Protein AF-A0A8T3M3I4-F1 (afdb_monomer)

Secondary structure (DSSP, 8-state):
----PPP-GGG-EEE--------TT-EEEEEEEE-SSHHHHHHHHHHHHHHHH-----GGGTT-SGGGSEEEEEE--SGGGEEEES-GGG-EEEEE---EEEEEEEEEEEE-SEEEHHHHHHHHHHHHHHHHHHHHHHHHHHHHHHHHHHHHTT-BGGGHHHHHHHHHHHHHHHHHHHHHHHTTSPPPPPPTT-

Sequence (194 aa):
PEGDLPPNTAGGLANLPSLSVEVSGVKIAYFPIEGDTVTELGSSLADGGLEACGAINYEWHEGDTRPAACAITGFGDIEAAIDQRGSGASCTMSDSNVRARFTIHFPRWTAPNRVPKRLLAWWRDVVEFIRDHEAGHITISRAHVKRLNADLRGAKCEDANSIIRRWSQGLSDAQSEYDRLEYQKPWPEPPFGY

Mean predicted aligned error: 6.1 Å

Structure (mmCIF, N/CA/C/O backbone):
data_AF-A0A8T3M3I4-F1
#
_entry.id   AF-A0A8T3M3I4-F1
#
loop_
_atom_site.group_PDB
_atom_site.id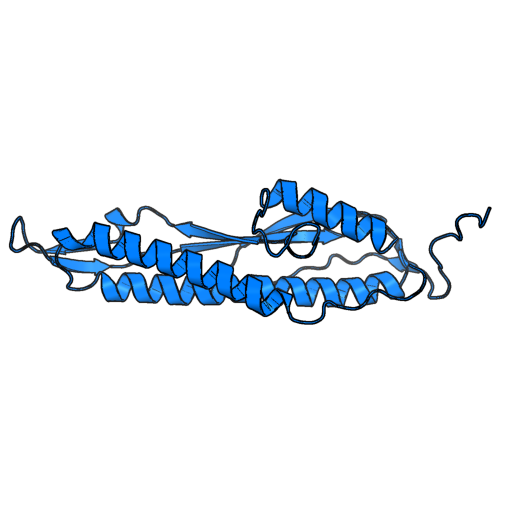
_atom_site.type_symbol
_atom_site.label_atom_id
_atom_site.label_alt_id
_atom_site.label_comp_id
_atom_site.label_asym_id
_atom_site.label_entity_id
_atom_site.label_seq_id
_atom_site.pdbx_PDB_ins_code
_atom_site.Cartn_x
_atom_site.Cartn_y
_atom_site.Cartn_z
_atom_site.occupancy
_atom_site.B_iso_or_equiv
_atom_site.auth_seq_id
_atom_site.auth_comp_id
_atom_site.auth_asym_id
_atom_site.auth_atom_id
_atom_site.pdbx_PDB_model_num
ATOM 1 N N . PRO A 1 1 ? 31.589 14.167 -27.011 1.00 37.94 1 PRO A N 1
ATOM 2 C CA . PRO A 1 1 ? 30.284 13.800 -27.597 1.00 37.94 1 PRO A CA 1
ATOM 3 C C . PRO A 1 1 ? 30.218 12.278 -27.758 1.00 37.94 1 PRO A C 1
ATOM 5 O O . PRO A 1 1 ? 30.500 11.743 -28.826 1.00 37.94 1 PRO A O 1
ATOM 8 N N . GLU A 1 2 ? 29.953 11.591 -26.649 1.00 40.47 2 GLU A N 1
ATOM 9 C CA . GLU A 1 2 ? 29.563 10.181 -26.660 1.00 40.47 2 GLU A CA 1
ATOM 10 C C . GLU A 1 2 ? 28.087 10.165 -27.043 1.00 40.47 2 GLU A C 1
ATOM 12 O O . GLU A 1 2 ? 27.249 10.673 -26.307 1.00 40.47 2 GLU A O 1
ATOM 17 N N . GLY A 1 3 ? 27.804 9.740 -28.274 1.00 37.34 3 GLY A N 1
ATOM 18 C CA . GLY A 1 3 ? 26.438 9.632 -28.765 1.00 37.34 3 GLY A CA 1
ATOM 19 C C . GLY A 1 3 ? 25.679 8.566 -27.986 1.00 37.34 3 GLY A C 1
ATOM 20 O O . GLY A 1 3 ? 26.257 7.526 -27.666 1.00 37.34 3 GLY A O 1
ATOM 21 N N . ASP A 1 4 ? 24.402 8.846 -27.721 1.00 44.41 4 ASP A N 1
ATOM 22 C CA . ASP A 1 4 ? 23.413 7.918 -27.178 1.00 44.41 4 ASP A CA 1
ATOM 23 C C . ASP A 1 4 ? 23.549 6.547 -27.846 1.00 44.41 4 ASP A C 1
ATOM 25 O O . ASP A 1 4 ? 23.177 6.344 -29.007 1.00 44.41 4 ASP A O 1
ATOM 29 N N . LEU A 1 5 ? 24.130 5.594 -27.118 1.00 46.28 5 LEU A N 1
ATOM 30 C CA . LEU A 1 5 ? 24.059 4.198 -27.507 1.00 46.28 5 LEU A CA 1
ATOM 31 C C . LEU A 1 5 ? 22.592 3.781 -27.329 1.00 46.28 5 LEU A C 1
ATOM 33 O O . LEU A 1 5 ? 22.058 3.957 -26.234 1.00 46.28 5 LEU A O 1
ATOM 37 N N . PRO A 1 6 ? 21.923 3.250 -28.369 1.00 53.00 6 PRO A N 1
ATOM 38 C CA . PRO A 1 6 ? 20.542 2.805 -28.238 1.00 53.00 6 PRO A CA 1
ATOM 39 C C . PRO A 1 6 ? 20.436 1.755 -27.122 1.00 53.00 6 PRO A C 1
ATOM 41 O O . PRO A 1 6 ? 21.395 0.990 -26.942 1.00 53.00 6 PRO A O 1
ATOM 44 N N . PRO A 1 7 ? 19.296 1.686 -26.400 1.00 55.69 7 PRO A N 1
ATOM 45 C CA . PRO A 1 7 ? 19.086 0.749 -25.299 1.00 55.69 7 PRO A CA 1
ATOM 46 C C . PRO A 1 7 ? 19.536 -0.638 -25.737 1.00 55.69 7 PRO A C 1
ATOM 48 O O . PRO A 1 7 ? 19.061 -1.189 -26.733 1.00 55.69 7 PRO A O 1
ATOM 51 N N . ASN A 1 8 ? 20.559 -1.150 -25.058 1.00 57.19 8 ASN A N 1
ATOM 52 C CA . ASN A 1 8 ? 21.419 -2.183 -25.603 1.00 57.19 8 ASN A CA 1
ATOM 53 C C . ASN A 1 8 ? 20.614 -3.469 -25.854 1.00 57.19 8 ASN A C 1
ATOM 55 O O . ASN A 1 8 ? 20.399 -4.268 -24.952 1.00 57.19 8 ASN A O 1
ATOM 59 N N . THR A 1 9 ? 20.160 -3.748 -27.077 1.00 59.72 9 THR A N 1
ATOM 60 C CA . THR A 1 9 ? 19.405 -4.978 -27.378 1.00 59.72 9 THR A CA 1
ATOM 61 C C . THR A 1 9 ? 20.295 -6.225 -27.412 1.00 59.72 9 THR A C 1
ATOM 63 O O . THR A 1 9 ? 19.866 -7.249 -27.940 1.00 59.72 9 THR A O 1
ATOM 66 N N . ALA A 1 10 ? 21.519 -6.194 -26.866 1.00 61.50 10 ALA A N 1
ATOM 67 C CA . ALA A 1 10 ? 22.445 -7.332 -26.846 1.00 61.50 10 ALA A CA 1
ATOM 68 C C . ALA A 1 10 ? 21.856 -8.614 -26.217 1.00 61.50 10 ALA A C 1
ATOM 70 O O . ALA A 1 10 ? 22.345 -9.704 -26.496 1.00 61.50 10 ALA A O 1
ATOM 71 N N . GLY A 1 11 ? 20.780 -8.518 -25.421 1.00 66.62 11 GLY A N 1
ATOM 72 C CA . GLY A 1 11 ? 20.014 -9.667 -24.906 1.00 66.62 11 GLY A CA 1
ATOM 73 C C . GLY A 1 11 ? 18.776 -10.071 -25.728 1.00 66.62 11 GLY A C 1
ATOM 74 O O . GLY A 1 11 ? 18.098 -11.039 -25.385 1.00 66.62 11 GLY A O 1
ATOM 75 N N . GLY A 1 12 ? 18.457 -9.342 -26.798 1.00 86.75 12 GLY A N 1
ATOM 76 C CA . GLY A 1 12 ? 17.233 -9.469 -27.588 1.00 86.75 12 GLY A CA 1
ATOM 77 C C . GLY A 1 12 ? 15.997 -8.840 -26.932 1.00 86.75 12 GLY A C 1
ATOM 78 O O . GLY A 1 12 ? 15.976 -8.535 -25.739 1.00 86.75 12 GLY A O 1
ATOM 79 N N . LEU A 1 13 ? 14.941 -8.670 -27.732 1.00 92.25 13 LEU A N 1
ATOM 80 C CA . LEU A 1 13 ? 13.643 -8.151 -27.289 1.00 92.25 13 LEU A CA 1
ATOM 81 C C . LEU A 1 13 ? 12.681 -9.291 -26.923 1.00 92.25 13 LEU A C 1
ATOM 83 O O . LEU A 1 13 ? 12.672 -10.340 -27.576 1.00 92.25 13 LEU A O 1
ATOM 87 N N . ALA A 1 14 ? 11.826 -9.064 -25.931 1.00 93.25 14 ALA A N 1
ATOM 88 C CA . ALA A 1 14 ? 10.667 -9.894 -25.606 1.00 93.25 14 ALA A CA 1
ATOM 89 C C . ALA A 1 14 ? 9.384 -9.068 -25.684 1.00 93.25 14 ALA A C 1
ATOM 91 O O . ALA A 1 14 ? 9.426 -7.851 -25.544 1.00 93.25 14 ALA A O 1
ATOM 92 N N . ASN A 1 15 ? 8.250 -9.733 -25.906 1.00 95.81 15 ASN A N 1
ATOM 93 C CA . ASN A 1 15 ? 6.952 -9.087 -25.736 1.00 95.81 15 ASN A CA 1
ATOM 94 C C . ASN A 1 15 ? 6.749 -8.769 -24.253 1.00 95.81 15 ASN A C 1
ATOM 96 O O . ASN A 1 15 ? 7.052 -9.621 -23.414 1.00 95.81 15 ASN A O 1
ATOM 100 N N . LEU A 1 16 ? 6.232 -7.582 -23.950 1.00 93.94 16 LEU A N 1
ATOM 101 C CA . LEU A 1 16 ? 5.885 -7.173 -22.596 1.00 93.94 16 LEU A CA 1
ATOM 102 C C . LEU A 1 16 ? 4.665 -7.984 -22.123 1.00 93.94 16 LEU A C 1
ATOM 104 O O . LEU A 1 16 ? 3.586 -7.868 -22.709 1.00 93.94 16 LEU A O 1
ATOM 108 N N . PRO A 1 17 ? 4.809 -8.859 -21.116 1.00 92.50 17 PRO A N 1
ATOM 109 C CA . PRO A 1 17 ? 3.673 -9.573 -20.558 1.00 92.50 17 PRO A CA 1
ATOM 110 C C . PRO A 1 17 ? 2.854 -8.653 -19.650 1.00 92.50 17 PRO A C 1
ATOM 112 O O . PRO A 1 17 ? 3.385 -7.730 -19.038 1.00 92.50 17 PRO A O 1
ATOM 115 N N . SER A 1 18 ? 1.575 -8.979 -19.463 1.00 89.75 18 SER A N 1
ATOM 116 C CA . SER A 1 18 ? 0.811 -8.402 -18.358 1.00 89.75 18 SER A CA 1
ATOM 117 C C . SER A 1 18 ? 1.302 -9.019 -17.048 1.00 89.75 18 SER A C 1
ATOM 119 O O . SER A 1 18 ? 1.029 -10.184 -16.762 1.00 89.75 18 SER A O 1
ATOM 121 N N . LEU A 1 19 ? 2.084 -8.258 -16.284 1.00 90.75 19 LEU A N 1
ATOM 122 C CA . LEU A 1 19 ? 2.489 -8.642 -14.936 1.00 90.75 19 LEU A CA 1
ATOM 123 C C . LEU A 1 19 ? 1.373 -8.256 -13.966 1.00 90.75 19 LEU A C 1
ATOM 125 O O . LEU A 1 19 ? 1.043 -7.079 -13.813 1.00 90.75 19 LEU A O 1
ATOM 129 N N . SER A 1 20 ? 0.768 -9.259 -13.340 1.00 91.38 20 SER A N 1
ATOM 130 C CA . SER A 1 20 ? -0.219 -9.081 -12.282 1.00 91.38 20 SER A CA 1
ATOM 131 C C . SER A 1 20 ? 0.364 -9.517 -10.948 1.00 91.38 20 SER A C 1
ATOM 133 O O . SER A 1 20 ? 0.985 -10.575 -10.858 1.00 91.38 20 SER A O 1
ATOM 135 N N . VAL A 1 21 ? 0.105 -8.728 -9.914 1.00 94.94 21 VAL A N 1
ATOM 136 C CA . VAL A 1 21 ? 0.396 -9.073 -8.525 1.00 94.94 21 VAL A CA 1
ATOM 137 C C . VAL A 1 21 ? -0.888 -9.405 -7.782 1.00 94.94 21 VAL A C 1
ATOM 139 O O . VAL A 1 21 ? -1.961 -8.879 -8.092 1.00 94.94 21 VAL A O 1
ATOM 142 N N . GLU A 1 22 ? -0.757 -10.263 -6.778 1.00 96.19 22 GLU A N 1
ATOM 143 C CA . GLU A 1 22 ? -1.834 -10.610 -5.864 1.00 96.19 22 GLU A CA 1
ATOM 144 C C . GLU A 1 22 ? -1.354 -10.476 -4.423 1.00 96.19 22 GLU A C 1
ATOM 146 O O . GLU A 1 22 ? -0.296 -10.979 -4.048 1.00 96.19 22 GLU A O 1
ATOM 151 N N . VAL A 1 23 ? -2.176 -9.825 -3.604 1.00 97.06 23 VAL A N 1
ATOM 152 C CA . VAL A 1 23 ? -2.042 -9.811 -2.149 1.00 97.06 23 VAL A CA 1
ATOM 153 C C . VAL A 1 23 ? -3.400 -10.224 -1.593 1.00 97.06 23 VAL A C 1
ATOM 155 O O . VAL A 1 23 ? -4.423 -9.604 -1.887 1.00 97.06 23 VAL A O 1
ATOM 158 N N . SER A 1 24 ? -3.430 -11.320 -0.831 1.00 96.88 24 SER A N 1
ATOM 159 C CA . SER A 1 24 ? -4.679 -11.947 -0.375 1.00 96.88 24 SER A CA 1
ATOM 160 C C . SER A 1 24 ? -5.599 -10.936 0.304 1.00 96.88 24 SER A C 1
ATOM 162 O O . SER A 1 24 ? -5.155 -10.257 1.222 1.00 96.88 24 SER A O 1
ATOM 164 N N . GLY A 1 25 ? -6.867 -10.837 -0.109 1.00 95.44 25 GLY A N 1
ATOM 165 C CA . GLY A 1 25 ? -7.861 -9.950 0.513 1.00 95.44 25 GLY A CA 1
ATOM 166 C C . GLY A 1 25 ? -7.618 -8.448 0.304 1.00 95.44 25 GLY A C 1
ATOM 167 O O . GLY A 1 25 ? -8.121 -7.644 1.091 1.00 95.44 25 GLY A O 1
ATOM 168 N N . VAL A 1 26 ? -6.837 -8.070 -0.710 1.00 97.81 26 VAL A N 1
ATOM 169 C CA . VAL A 1 26 ? -6.506 -6.679 -1.047 1.00 97.81 26 VAL A CA 1
ATOM 170 C C . VAL A 1 26 ? -6.935 -6.381 -2.479 1.00 97.81 26 VAL A C 1
ATOM 172 O O . VAL A 1 26 ? -6.767 -7.208 -3.374 1.00 97.81 26 VAL A O 1
ATOM 175 N N . LYS A 1 27 ? -7.490 -5.190 -2.712 1.00 97.94 27 LYS A N 1
ATOM 176 C CA . LYS A 1 27 ? -7.749 -4.695 -4.066 1.00 97.94 27 LYS A CA 1
ATOM 177 C C . LYS A 1 27 ? -6.454 -4.133 -4.648 1.00 97.94 27 LYS A C 1
ATOM 179 O O . LYS A 1 27 ? -5.860 -3.254 -4.038 1.00 97.94 27 LYS A O 1
ATOM 184 N N . ILE A 1 28 ? -6.064 -4.562 -5.844 1.00 97.81 28 ILE A N 1
ATOM 185 C CA . ILE A 1 28 ? -4.948 -3.937 -6.566 1.00 97.81 28 ILE A CA 1
ATOM 186 C C . ILE A 1 28 ? -5.508 -2.927 -7.573 1.00 97.81 28 ILE A C 1
ATOM 188 O O . ILE A 1 28 ? -6.297 -3.291 -8.450 1.00 97.81 28 ILE A O 1
ATOM 192 N N . ALA A 1 29 ? -5.140 -1.658 -7.424 1.00 97.06 29 ALA A N 1
ATOM 193 C CA . ALA A 1 29 ? -5.446 -0.575 -8.350 1.00 97.06 29 ALA A CA 1
ATOM 194 C C . ALA A 1 29 ? -4.175 -0.236 -9.133 1.00 97.06 29 ALA A C 1
ATOM 196 O O . ALA A 1 29 ? -3.194 0.215 -8.557 1.00 97.06 29 ALA A O 1
ATOM 197 N N . TYR A 1 30 ? -4.169 -0.488 -10.440 1.00 96.94 30 TYR A N 1
ATOM 198 C CA . TYR A 1 30 ? -2.965 -0.277 -11.238 1.00 96.94 30 TYR A CA 1
ATOM 199 C C . TYR A 1 30 ? -2.909 1.133 -11.812 1.00 96.94 30 TYR A C 1
ATOM 201 O O . TYR A 1 30 ? -3.919 1.611 -12.330 1.00 96.94 30 TYR A O 1
ATOM 209 N N . PHE A 1 31 ? -1.725 1.737 -11.793 1.00 95.94 31 PHE A N 1
ATOM 210 C CA . PHE A 1 31 ? -1.400 2.915 -12.595 1.00 95.94 31 PHE A CA 1
ATOM 211 C C . PHE A 1 31 ? -0.395 2.528 -13.694 1.00 95.94 31 PHE A C 1
ATOM 213 O O . PHE A 1 31 ? 0.419 1.620 -13.486 1.00 95.94 31 PHE A O 1
ATOM 220 N N . PRO A 1 32 ? -0.493 3.121 -14.894 1.00 96.44 32 PRO A N 1
ATOM 221 C CA . PRO A 1 32 ? 0.385 2.776 -16.004 1.00 96.44 32 PRO A CA 1
ATOM 222 C C . PRO A 1 32 ? 1.786 3.355 -15.792 1.00 96.44 32 PRO A C 1
ATOM 224 O O . PRO A 1 32 ? 1.926 4.468 -15.295 1.00 96.44 32 PRO A O 1
ATOM 227 N N . ILE A 1 33 ? 2.804 2.606 -16.211 1.00 95.81 33 ILE A N 1
ATOM 228 C CA . ILE A 1 33 ? 4.168 3.107 -16.386 1.00 95.81 33 ILE A CA 1
ATOM 229 C C . ILE A 1 33 ? 4.703 2.691 -17.756 1.00 95.81 33 ILE A C 1
ATOM 231 O O . ILE A 1 33 ? 4.326 1.644 -18.303 1.00 95.81 33 ILE A O 1
ATOM 235 N N . GLU A 1 34 ? 5.605 3.492 -18.302 1.00 95.75 34 GLU A N 1
ATOM 236 C CA . GLU A 1 34 ? 6.164 3.312 -19.638 1.00 95.75 34 GLU A CA 1
ATOM 237 C C . GLU A 1 34 ? 7.676 3.560 -19.645 1.00 95.75 34 GLU A C 1
ATOM 239 O O . GLU A 1 34 ? 8.215 4.212 -18.754 1.00 95.75 34 GLU A O 1
ATOM 244 N N . GLY A 1 35 ? 8.361 3.010 -20.646 1.00 93.12 35 GLY A N 1
ATOM 245 C CA . GLY A 1 35 ? 9.805 3.170 -20.830 1.00 93.12 35 GLY A CA 1
ATOM 246 C C . GLY A 1 35 ? 10.462 1.900 -21.349 1.00 93.12 35 GLY A C 1
ATOM 247 O O . GLY A 1 35 ? 9.928 0.800 -21.172 1.00 93.12 35 GLY A O 1
ATOM 248 N N . ASP A 1 36 ? 11.610 2.034 -22.005 1.00 91.06 36 ASP A N 1
ATOM 249 C CA . ASP A 1 36 ? 12.440 0.907 -22.454 1.00 91.06 36 ASP A CA 1
ATOM 250 C C . ASP A 1 36 ? 13.888 0.950 -21.936 1.00 91.06 36 ASP A C 1
ATOM 252 O O . ASP A 1 36 ? 14.705 0.089 -22.288 1.00 91.06 36 ASP A O 1
ATOM 256 N N . THR A 1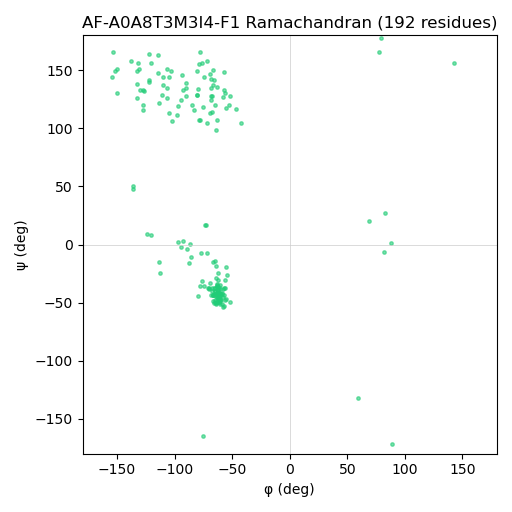 37 ? 14.148 1.878 -21.013 1.00 90.44 37 THR A N 1
ATOM 257 C CA . THR A 1 37 ? 15.365 2.014 -20.203 1.00 90.44 37 THR A CA 1
ATOM 258 C C . THR A 1 37 ? 15.043 1.972 -18.707 1.00 90.44 37 THR A C 1
ATOM 260 O O . THR A 1 37 ? 13.892 2.143 -18.292 1.00 90.44 37 THR A O 1
ATOM 263 N N . VAL A 1 38 ? 16.061 1.760 -17.871 1.00 89.31 38 VAL A N 1
ATOM 264 C CA . VAL A 1 38 ? 15.931 1.832 -16.404 1.00 89.31 38 VAL A CA 1
ATOM 265 C C . VAL A 1 38 ? 15.515 3.238 -15.977 1.00 89.31 38 VAL A C 1
ATOM 267 O O . VAL A 1 38 ? 14.640 3.384 -15.125 1.00 89.31 38 VAL A O 1
ATOM 270 N N . THR A 1 39 ? 16.108 4.266 -16.589 1.00 88.62 39 THR A N 1
ATOM 271 C CA . THR A 1 39 ? 15.826 5.672 -16.274 1.00 88.62 39 THR A CA 1
ATOM 272 C C . THR A 1 39 ? 14.383 6.045 -16.588 1.00 88.62 39 THR A C 1
ATOM 274 O O . THR A 1 39 ? 13.704 6.589 -15.724 1.00 88.62 39 THR A O 1
ATOM 277 N N . GLU A 1 40 ? 13.886 5.724 -17.784 1.00 91.69 40 GLU A N 1
ATOM 278 C CA . GLU A 1 40 ? 12.502 6.041 -18.165 1.00 91.69 40 GLU A CA 1
ATOM 279 C C . GLU A 1 40 ? 11.492 5.315 -17.281 1.00 91.69 40 GLU A C 1
ATOM 281 O O . GLU A 1 40 ? 10.544 5.938 -16.806 1.00 91.69 40 GLU A O 1
ATOM 286 N N . LEU A 1 41 ? 11.728 4.028 -16.995 1.00 91.69 41 LEU A N 1
ATOM 287 C CA . LEU A 1 41 ? 10.880 3.282 -16.069 1.00 91.69 41 LEU A CA 1
ATOM 288 C C . L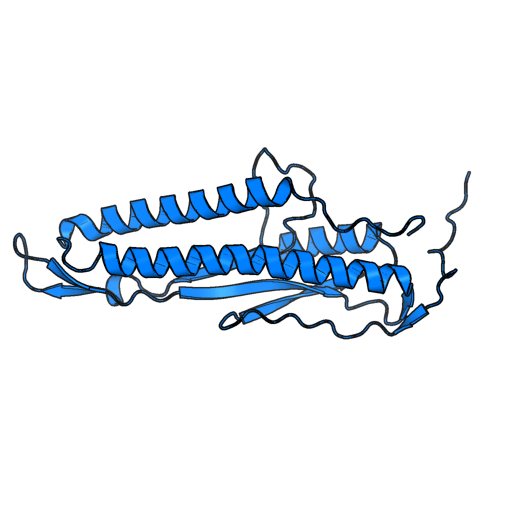EU A 1 41 ? 10.917 3.874 -14.667 1.00 91.69 41 LEU A C 1
ATOM 290 O O . LEU A 1 41 ? 9.870 3.983 -14.039 1.00 91.69 41 LEU A O 1
ATOM 294 N N . GLY A 1 42 ? 12.093 4.267 -14.180 1.00 89.62 42 GLY A N 1
ATOM 295 C CA . GLY A 1 42 ? 12.251 4.909 -12.878 1.00 89.62 42 GLY A CA 1
ATOM 296 C C . GLY A 1 42 ? 11.504 6.241 -12.789 1.00 89.62 42 GLY A C 1
ATOM 297 O O . GLY A 1 42 ? 10.803 6.477 -11.806 1.00 89.62 42 GLY A O 1
ATOM 298 N N . SER A 1 43 ? 11.598 7.084 -13.820 1.00 89.50 43 SER A N 1
ATOM 299 C CA . SER A 1 43 ? 10.865 8.353 -13.896 1.00 89.50 43 SER A CA 1
ATOM 300 C C . SER A 1 43 ? 9.357 8.136 -14.004 1.00 89.50 43 SER A C 1
ATOM 302 O O . SER A 1 43 ? 8.604 8.711 -13.226 1.00 89.50 43 SER A O 1
ATOM 304 N N . SER A 1 44 ? 8.907 7.255 -14.902 1.00 93.12 44 SER A N 1
ATOM 305 C CA . SER A 1 44 ? 7.482 6.956 -15.075 1.00 93.12 44 SER A CA 1
ATOM 306 C C . SER A 1 4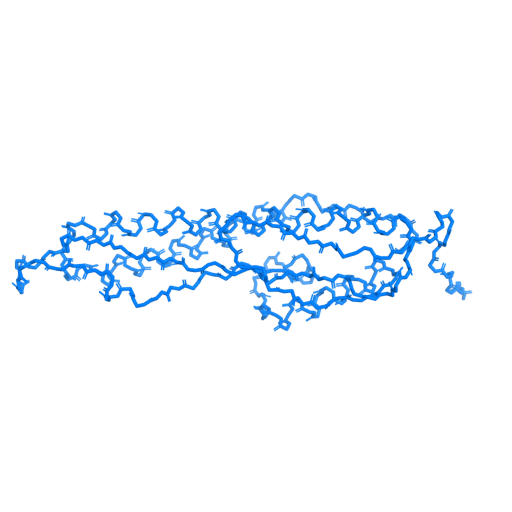4 ? 6.872 6.327 -13.819 1.00 93.12 44 SER A C 1
ATOM 308 O O . SER A 1 44 ? 5.739 6.643 -13.458 1.00 93.12 44 SER A O 1
ATOM 310 N N . LEU A 1 45 ? 7.638 5.482 -13.123 1.00 91.88 45 LEU A N 1
ATOM 311 C CA . LEU A 1 45 ? 7.275 4.936 -11.821 1.00 91.88 45 LEU A CA 1
ATOM 312 C C . LEU A 1 45 ? 7.109 6.047 -10.778 1.00 91.88 45 LEU A C 1
ATOM 314 O O . LEU A 1 45 ? 6.079 6.083 -10.112 1.00 91.88 45 LEU A O 1
ATOM 318 N N . ALA A 1 46 ? 8.074 6.961 -10.662 1.00 88.06 46 ALA A N 1
ATOM 319 C CA . ALA A 1 46 ? 8.007 8.069 -9.711 1.00 88.06 46 ALA A CA 1
ATOM 320 C C . ALA A 1 46 ? 6.808 8.997 -9.973 1.00 88.06 46 ALA A C 1
ATOM 322 O O . ALA A 1 46 ? 6.054 9.298 -9.047 1.00 88.06 46 ALA A O 1
ATOM 323 N N . ASP A 1 47 ? 6.594 9.395 -11.228 1.00 89.75 47 ASP A N 1
ATOM 324 C CA . ASP A 1 47 ? 5.498 10.286 -11.622 1.00 89.75 47 ASP A CA 1
ATOM 325 C C . ASP A 1 47 ? 4.129 9.628 -11.399 1.00 89.75 47 ASP A C 1
ATOM 327 O O . ASP A 1 47 ? 3.236 10.218 -10.785 1.00 89.75 47 ASP A O 1
ATOM 331 N N . GLY A 1 48 ? 3.971 8.377 -11.846 1.00 91.31 48 GLY A N 1
ATOM 332 C CA . GLY A 1 48 ? 2.733 7.619 -11.664 1.00 91.31 48 GLY A CA 1
ATOM 333 C C . GLY A 1 48 ? 2.436 7.329 -10.193 1.00 91.31 48 GLY A C 1
ATOM 334 O O . GLY A 1 48 ? 1.283 7.409 -9.766 1.00 91.31 48 GLY A O 1
ATOM 335 N N . GLY A 1 49 ? 3.474 7.053 -9.402 1.00 90.19 49 GLY A N 1
ATOM 336 C CA . GLY A 1 49 ? 3.367 6.892 -7.957 1.00 90.19 49 GLY A CA 1
ATOM 337 C C . GLY A 1 49 ? 2.912 8.173 -7.269 1.00 90.19 49 GLY A C 1
ATOM 338 O O . GLY A 1 49 ? 1.967 8.140 -6.484 1.00 90.19 49 GLY A O 1
ATOM 339 N N . LEU A 1 50 ? 3.499 9.319 -7.619 1.00 88.31 50 LEU A N 1
ATOM 340 C CA . LEU A 1 50 ? 3.082 10.622 -7.099 1.00 88.31 50 LEU A CA 1
ATOM 341 C C . LEU A 1 50 ? 1.608 10.921 -7.415 1.00 88.31 50 LEU A C 1
ATOM 343 O O . LEU A 1 50 ? 0.880 11.403 -6.547 1.00 88.31 50 LEU A O 1
ATOM 347 N N . GLU A 1 51 ? 1.147 10.620 -8.630 1.00 89.81 51 GLU A N 1
ATOM 348 C CA . GLU A 1 51 ? -0.257 10.805 -9.016 1.00 89.81 51 GLU A CA 1
ATOM 349 C C . GLU A 1 51 ? -1.197 9.859 -8.250 1.00 89.81 51 GLU A C 1
ATOM 351 O O . GLU A 1 51 ? -2.255 10.276 -7.772 1.00 89.81 51 GLU A O 1
ATOM 356 N N . ALA A 1 52 ? -0.819 8.585 -8.114 1.00 90.62 52 ALA A N 1
ATOM 357 C CA . ALA A 1 52 ? -1.664 7.557 -7.513 1.00 90.62 52 ALA A CA 1
ATOM 358 C C . ALA A 1 52 ? -1.698 7.609 -5.976 1.00 90.62 52 ALA A C 1
ATOM 360 O O . ALA A 1 52 ? -2.735 7.312 -5.378 1.00 90.62 52 ALA A O 1
ATOM 361 N N . CYS A 1 53 ? -0.575 7.958 -5.353 1.00 88.06 53 CYS A N 1
ATOM 362 C CA . CYS A 1 53 ? -0.341 7.861 -3.912 1.00 88.06 53 CYS A CA 1
ATOM 363 C C . CYS A 1 53 ? -0.175 9.220 -3.223 1.00 88.06 53 CYS A C 1
ATOM 365 O O . CYS A 1 53 ? -0.293 9.303 -2.000 1.00 88.06 53 CYS A O 1
ATOM 367 N N . GLY A 1 54 ? 0.041 10.293 -3.986 1.00 84.75 54 GLY A N 1
ATOM 368 C CA . GLY A 1 54 ? 0.406 11.600 -3.452 1.00 84.75 54 GLY A CA 1
ATOM 369 C C . GLY A 1 54 ? 1.890 11.691 -3.093 1.00 84.75 54 GLY A C 1
ATOM 370 O O . GLY A 1 54 ? 2.656 10.739 -3.229 1.00 84.75 54 GLY A O 1
ATOM 371 N N . ALA A 1 55 ? 2.310 12.878 -2.649 1.00 72.38 55 ALA A N 1
ATOM 372 C CA . ALA A 1 55 ? 3.696 13.107 -2.265 1.00 72.38 55 ALA A CA 1
ATOM 373 C C . ALA A 1 55 ? 3.982 12.460 -0.907 1.00 72.38 55 ALA A C 1
ATOM 375 O O . ALA A 1 55 ? 3.403 12.852 0.111 1.00 72.38 55 ALA A O 1
ATOM 376 N N . ILE A 1 56 ? 4.910 11.511 -0.890 1.00 67.06 56 ILE A N 1
ATOM 377 C CA . ILE A 1 56 ? 5.548 11.054 0.341 1.00 67.06 56 ILE A CA 1
ATOM 378 C C . ILE A 1 56 ? 6.639 12.088 0.653 1.00 67.06 56 ILE A C 1
ATOM 380 O O . ILE A 1 56 ? 7.376 12.480 -0.245 1.00 67.06 56 ILE A O 1
ATOM 384 N N . ASN A 1 57 ? 6.661 12.615 1.883 1.00 59.78 57 ASN A N 1
ATOM 385 C CA . ASN A 1 57 ? 7.558 13.700 2.314 1.00 59.78 57 ASN A CA 1
ATOM 386 C C . ASN A 1 57 ? 8.160 13.415 3.706 1.00 59.78 57 ASN A C 1
ATOM 388 O O . ASN A 1 57 ? 8.071 14.239 4.618 1.00 59.78 57 ASN A O 1
ATOM 392 N N . TYR A 1 58 ? 8.731 12.234 3.919 1.00 62.72 58 TYR A N 1
ATOM 393 C CA . TYR A 1 58 ? 9.652 12.009 5.026 1.00 62.72 58 TYR A CA 1
ATOM 394 C C . TYR A 1 58 ? 11.049 12.551 4.696 1.00 62.72 58 TYR A C 1
ATOM 396 O O . TYR A 1 58 ? 11.628 12.276 3.649 1.00 62.72 58 TYR A O 1
ATOM 404 N N . GLU A 1 59 ? 11.628 13.275 5.650 1.00 60.19 59 GLU A N 1
ATOM 405 C CA . GLU A 1 59 ? 12.960 13.891 5.545 1.00 60.19 59 GLU A CA 1
ATOM 406 C C . GLU A 1 59 ? 14.072 12.882 5.187 1.00 60.19 59 GLU A C 1
ATOM 408 O O . GLU A 1 59 ? 15.070 13.236 4.573 1.00 60.19 59 GLU A O 1
ATOM 413 N N . TRP A 1 60 ? 13.891 11.600 5.525 1.00 63.50 60 TRP A N 1
ATOM 414 C CA . TRP A 1 60 ? 14.872 10.538 5.288 1.00 63.50 60 TRP A CA 1
ATOM 415 C C . TRP A 1 60 ? 14.793 9.865 3.903 1.00 63.50 60 TRP A C 1
ATOM 417 O O . TRP A 1 60 ? 15.594 8.965 3.655 1.00 63.50 60 TRP A O 1
ATOM 427 N N . HIS A 1 61 ? 13.877 10.260 3.007 1.00 66.06 61 HIS A N 1
ATOM 428 C CA . HIS A 1 61 ? 13.750 9.659 1.663 1.00 66.06 61 HIS A CA 1
ATOM 429 C C . HIS A 1 61 ? 13.930 10.648 0.494 1.00 66.06 61 HIS A C 1
ATOM 431 O O . HIS A 1 61 ? 13.629 10.295 -0.648 1.00 66.06 61 HIS A O 1
ATOM 437 N N . GLU A 1 62 ? 14.335 11.898 0.741 1.00 60.19 62 GLU A N 1
ATOM 438 C CA . GLU A 1 62 ? 14.354 12.938 -0.297 1.00 60.19 62 GLU A CA 1
ATOM 439 C C . GLU A 1 62 ? 15.134 12.485 -1.555 1.00 60.19 62 GLU A C 1
ATOM 441 O O . GLU A 1 62 ? 16.312 12.138 -1.483 1.00 60.19 62 GLU A O 1
ATOM 446 N N . GLY A 1 63 ? 14.453 12.457 -2.711 1.00 59.38 63 GLY A N 1
ATOM 447 C CA . GLY A 1 63 ? 15.019 12.036 -4.003 1.00 59.38 63 GLY A CA 1
ATOM 448 C C . GLY A 1 63 ? 14.945 10.536 -4.329 1.00 59.38 63 GLY A C 1
ATOM 449 O O . GLY A 1 63 ? 15.418 10.128 -5.389 1.00 59.38 63 GLY A O 1
ATOM 450 N N . ASP A 1 64 ? 14.354 9.716 -3.462 1.00 67.38 64 ASP A N 1
ATOM 451 C CA . ASP A 1 64 ? 14.217 8.273 -3.658 1.00 67.38 64 ASP A CA 1
ATOM 452 C C . ASP A 1 64 ? 12.909 7.902 -4.383 1.00 67.38 64 ASP A C 1
ATOM 454 O O . ASP A 1 64 ? 11.833 8.319 -3.959 1.00 67.38 64 ASP A O 1
ATOM 458 N N . THR A 1 65 ? 12.981 7.115 -5.463 1.00 63.12 65 THR A N 1
ATOM 459 C CA . THR A 1 65 ? 11.817 6.697 -6.276 1.00 63.12 65 THR A CA 1
ATOM 460 C C . THR A 1 65 ? 11.158 5.398 -5.805 1.00 63.12 65 THR A C 1
ATOM 462 O O . THR A 1 65 ? 10.104 5.020 -6.320 1.00 63.12 65 THR A O 1
ATOM 465 N N . ARG A 1 66 ? 11.719 4.728 -4.790 1.00 65.75 66 ARG A N 1
ATOM 466 C CA . ARG A 1 66 ? 11.117 3.555 -4.130 1.00 65.75 66 ARG A CA 1
ATOM 467 C C . ARG A 1 66 ? 9.697 3.759 -3.556 1.00 65.75 66 ARG A C 1
ATOM 469 O O . ARG A 1 66 ? 8.946 2.788 -3.614 1.00 65.75 66 ARG A O 1
ATOM 476 N N . PRO A 1 67 ? 9.262 4.956 -3.098 1.00 60.69 67 PRO A N 1
ATOM 477 C CA . PRO A 1 67 ? 7.907 5.191 -2.581 1.00 60.69 67 PRO A CA 1
ATOM 478 C C . PRO A 1 67 ? 6.794 5.211 -3.646 1.00 60.69 67 PRO A C 1
ATOM 480 O O . PRO A 1 67 ? 5.720 5.760 -3.422 1.00 60.69 67 PRO A O 1
ATOM 483 N N . ALA A 1 68 ? 7.036 4.693 -4.846 1.00 79.62 68 ALA A N 1
ATOM 484 C CA . ALA A 1 68 ? 6.124 4.871 -5.969 1.00 79.62 68 ALA A CA 1
ATOM 485 C C . ALA A 1 68 ? 4.868 3.980 -5.937 1.00 79.62 68 ALA A C 1
ATOM 487 O O . ALA A 1 68 ? 3.981 4.146 -6.770 1.00 79.62 68 ALA A O 1
ATOM 488 N N . ALA A 1 69 ? 4.773 3.035 -5.006 1.00 90.12 69 ALA A N 1
ATOM 489 C CA . ALA A 1 69 ? 3.545 2.304 -4.712 1.00 90.12 69 ALA A CA 1
ATOM 490 C C . ALA A 1 69 ? 3.070 2.653 -3.298 1.00 90.12 69 ALA A C 1
ATOM 492 O O . ALA A 1 69 ? 3.805 3.243 -2.509 1.00 90.12 69 ALA A O 1
ATOM 493 N N . CYS A 1 70 ? 1.808 2.346 -3.002 1.00 92.06 70 CYS A N 1
ATOM 494 C CA . CYS A 1 70 ? 1.284 2.579 -1.664 1.00 92.06 70 CYS A CA 1
ATOM 495 C C . CYS A 1 70 ? 0.124 1.657 -1.304 1.00 92.06 70 CYS A C 1
ATOM 497 O O . CYS A 1 70 ? -0.779 1.377 -2.105 1.00 92.06 70 CYS A O 1
ATOM 499 N N . ALA A 1 71 ? 0.099 1.273 -0.034 1.00 94.50 71 ALA A N 1
ATOM 500 C CA . ALA A 1 71 ? -0.978 0.544 0.602 1.00 94.50 71 ALA A CA 1
ATOM 501 C C . ALA A 1 71 ? -1.907 1.497 1.366 1.00 94.50 71 ALA A C 1
ATOM 503 O O . ALA A 1 71 ? -1.587 2.026 2.431 1.00 94.50 71 ALA A O 1
ATOM 504 N N . ILE A 1 72 ? -3.128 1.652 0.864 1.00 92.88 72 ILE A N 1
ATOM 505 C CA . ILE A 1 72 ? -4.179 2.446 1.493 1.00 92.88 72 ILE A CA 1
ATOM 506 C C . ILE A 1 72 ? -5.064 1.542 2.350 1.00 92.88 72 ILE A C 1
ATOM 508 O O . ILE A 1 72 ? -5.686 0.585 1.871 1.00 92.88 72 ILE A O 1
ATOM 512 N N . THR A 1 73 ? -5.181 1.905 3.627 1.00 93.62 73 THR A N 1
ATOM 513 C CA . THR A 1 73 ? -6.127 1.292 4.563 1.00 93.62 73 THR A CA 1
ATOM 514 C C . THR A 1 73 ? -7.330 2.204 4.756 1.00 93.62 73 THR A C 1
ATOM 516 O O . THR A 1 73 ? -7.256 3.226 5.432 1.00 93.62 73 THR A O 1
ATOM 519 N N . GLY A 1 74 ? -8.459 1.820 4.167 1.00 92.44 74 GLY A N 1
ATOM 520 C CA . GLY A 1 74 ? -9.731 2.514 4.330 1.00 92.44 74 GLY A CA 1
ATOM 521 C C . GLY A 1 74 ? -10.552 1.915 5.465 1.00 92.44 74 GLY A C 1
ATOM 522 O O . GLY A 1 74 ? -10.753 0.701 5.517 1.00 92.44 74 GLY A O 1
ATOM 523 N N . PHE A 1 75 ? -11.085 2.762 6.338 1.00 90.00 75 PHE A N 1
ATOM 524 C CA . PHE A 1 75 ? -12.020 2.361 7.388 1.00 90.00 75 PHE A CA 1
ATOM 525 C C . PHE A 1 75 ? -13.441 2.779 7.015 1.00 90.00 75 PHE A C 1
ATOM 527 O O . PHE A 1 75 ? -13.650 3.804 6.369 1.00 90.00 75 PHE A O 1
ATOM 534 N N . GLY A 1 76 ? -14.415 1.948 7.386 1.00 85.81 76 GLY A N 1
ATOM 535 C CA . GLY A 1 76 ? -15.817 2.362 7.385 1.00 85.81 76 GLY A CA 1
ATOM 536 C C . GLY A 1 76 ? -16.118 3.281 8.568 1.00 85.81 76 GLY A C 1
ATOM 537 O O . GLY A 1 76 ? -15.211 3.761 9.244 1.00 85.81 76 GLY A O 1
ATOM 538 N N . ASP A 1 77 ? -17.402 3.476 8.851 1.00 87.19 77 ASP A N 1
ATOM 539 C CA . ASP A 1 77 ? -17.828 4.142 10.078 1.00 87.19 77 ASP A CA 1
ATOM 540 C C . ASP A 1 77 ? -17.400 3.303 11.298 1.00 87.19 77 ASP A C 1
ATOM 542 O O . ASP A 1 77 ? -17.914 2.206 11.533 1.00 87.19 77 ASP A O 1
ATOM 546 N N . ILE A 1 78 ? -16.384 3.792 12.017 1.00 86.88 78 ILE A N 1
ATOM 547 C CA . ILE A 1 78 ? -15.822 3.128 13.197 1.00 86.88 78 ILE A CA 1
ATOM 548 C C . ILE A 1 78 ? -16.819 3.179 14.354 1.00 86.88 78 ILE A C 1
ATOM 550 O O . ILE A 1 78 ? -16.933 2.199 15.084 1.00 86.88 78 ILE A O 1
ATOM 554 N N . GLU A 1 79 ? -17.551 4.283 14.516 1.00 84.56 79 GLU A N 1
ATOM 555 C CA . GLU A 1 79 ? -18.514 4.444 15.609 1.00 84.56 79 GLU A CA 1
ATOM 556 C C . GLU A 1 79 ? -19.684 3.477 15.436 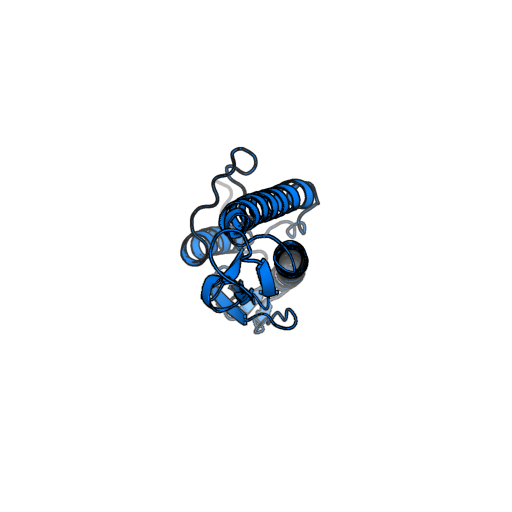1.00 84.56 79 GLU A C 1
ATOM 558 O O . GLU A 1 79 ? -20.047 2.774 16.378 1.00 84.56 79 GLU A O 1
ATOM 563 N N . ALA A 1 80 ? -20.199 3.347 14.210 1.00 87.81 80 ALA A N 1
ATOM 564 C CA . ALA A 1 80 ? -21.247 2.380 13.881 1.00 87.81 80 ALA A CA 1
ATOM 565 C C . ALA A 1 80 ? -20.803 0.910 14.024 1.00 87.81 80 ALA A C 1
ATOM 567 O O . ALA A 1 80 ? -21.643 0.012 14.008 1.00 87.81 80 ALA A O 1
ATOM 568 N N . ALA A 1 81 ? -19.499 0.645 14.139 1.00 90.69 81 ALA A N 1
ATOM 569 C CA . ALA A 1 81 ? -18.946 -0.695 14.327 1.00 90.69 81 ALA A CA 1
ATOM 570 C C . ALA A 1 81 ? -18.744 -1.078 15.807 1.00 90.69 81 ALA A C 1
ATOM 572 O O . ALA A 1 81 ? -18.207 -2.158 16.081 1.00 90.69 81 ALA A O 1
ATOM 573 N N . ILE A 1 82 ? -19.133 -0.205 16.744 1.00 92.81 82 ILE A N 1
ATOM 574 C CA . ILE A 1 82 ? -18.976 -0.390 18.189 1.00 92.81 82 ILE A CA 1
ATOM 575 C C . ILE A 1 82 ? -20.352 -0.530 18.839 1.00 92.81 82 ILE A C 1
ATOM 577 O O . ILE A 1 82 ? -21.162 0.395 18.820 1.00 92.81 82 ILE A O 1
ATOM 581 N N . ASP A 1 83 ? -20.571 -1.654 19.513 1.00 94.50 83 ASP A N 1
ATOM 582 C CA . ASP A 1 83 ? -21.772 -1.866 20.313 1.00 94.50 83 ASP A CA 1
ATOM 583 C C . ASP A 1 83 ? -21.538 -1.388 21.745 1.00 94.50 83 ASP A C 1
ATOM 585 O O . ASP A 1 83 ? -20.525 -1.714 22.369 1.00 94.50 83 ASP A O 1
ATOM 589 N N . GLN A 1 84 ? -22.502 -0.654 22.298 1.00 94.44 84 GLN A N 1
ATOM 590 C CA . GLN A 1 84 ? -22.442 -0.127 23.661 1.00 94.44 84 GLN A CA 1
ATOM 591 C C . GLN A 1 84 ? -23.514 -0.762 24.552 1.00 94.44 84 GLN A C 1
ATOM 593 O O . GLN A 1 84 ? -24.624 -1.074 24.120 1.00 94.44 84 GLN A O 1
ATOM 598 N N . ARG A 1 85 ? -23.195 -0.914 25.837 1.00 94.38 85 ARG A N 1
ATOM 599 C CA . ARG A 1 85 ? -24.102 -1.375 26.890 1.00 94.38 85 ARG A CA 1
ATOM 600 C C . ARG A 1 85 ? -24.095 -0.386 28.050 1.00 94.38 85 ARG A C 1
ATOM 602 O O . ARG A 1 85 ? -23.035 -0.031 28.559 1.00 94.38 85 ARG A O 1
ATOM 609 N N . GLY A 1 86 ? -25.287 -0.032 28.527 1.00 91.44 86 GLY A N 1
ATOM 610 C CA . GLY A 1 86 ? -25.473 0.940 29.607 1.00 91.44 86 GLY A CA 1
ATOM 611 C C . GLY A 1 86 ? -25.579 2.376 29.089 1.00 91.44 86 GLY A C 1
ATOM 612 O O . GLY A 1 86 ? -25.692 2.606 27.889 1.00 91.44 86 GLY A O 1
ATOM 613 N N . SER A 1 87 ? -25.579 3.347 30.002 1.00 85.62 87 SER A N 1
ATOM 614 C CA . SER A 1 87 ? -25.707 4.772 29.670 1.00 85.62 87 SER A CA 1
ATOM 615 C C . SER A 1 87 ? -25.017 5.640 30.718 1.00 85.62 87 SER A C 1
ATOM 617 O O . SER A 1 87 ? -24.996 5.289 31.899 1.00 85.62 87 SER A O 1
ATOM 619 N N . GLY A 1 88 ? -24.494 6.800 30.315 1.00 85.12 88 GLY A N 1
ATOM 620 C CA . GLY A 1 88 ? -23.773 7.692 31.224 1.00 85.12 88 GLY A CA 1
ATOM 621 C C . GLY A 1 88 ? -22.553 6.998 31.840 1.00 85.12 88 GLY A C 1
ATOM 622 O O . GLY A 1 88 ? -21.798 6.329 31.139 1.00 85.12 88 GLY A O 1
ATOM 623 N N . ALA A 1 89 ? -22.387 7.108 33.160 1.00 84.50 89 ALA A N 1
ATOM 624 C CA . ALA A 1 89 ? -21.216 6.585 33.872 1.00 84.50 89 ALA A CA 1
ATOM 625 C C . ALA A 1 89 ? -21.085 5.044 33.877 1.00 84.50 89 ALA A C 1
ATOM 627 O O . ALA A 1 89 ? -20.015 4.533 34.199 1.00 84.50 89 ALA A O 1
ATOM 628 N N . SER A 1 90 ? -22.141 4.294 33.535 1.00 91.94 90 SER A N 1
ATOM 629 C CA . SER A 1 90 ? -22.103 2.824 33.429 1.00 91.94 90 SER A CA 1
ATOM 630 C C . SER A 1 90 ? -21.889 2.318 31.998 1.00 91.94 90 SER A C 1
ATOM 632 O O . SER A 1 90 ? -21.905 1.107 31.772 1.00 91.94 90 SER A O 1
ATOM 634 N N . CYS A 1 91 ? -21.715 3.225 31.030 1.00 96.00 91 CYS A N 1
ATOM 635 C CA . CYS A 1 91 ? -21.561 2.868 29.625 1.00 96.00 91 CYS A CA 1
ATOM 636 C C . CYS A 1 91 ? -20.234 2.145 29.367 1.00 96.00 91 CYS A C 1
ATOM 638 O O . CYS A 1 91 ? -19.151 2.651 29.679 1.00 96.00 91 CYS A O 1
ATOM 640 N N . THR A 1 92 ? -20.325 0.982 28.730 1.00 96.81 92 THR A N 1
ATOM 641 C CA . THR A 1 92 ? -19.184 0.174 28.288 1.00 96.81 92 THR A CA 1
ATOM 642 C C . THR A 1 92 ? -19.385 -0.273 26.850 1.00 96.81 92 THR A C 1
ATOM 644 O O . THR A 1 92 ? -20.512 -0.491 26.412 1.00 96.81 92 THR A O 1
ATOM 647 N N . MET A 1 93 ? -18.299 -0.431 26.107 1.00 96.06 93 MET A N 1
ATOM 648 C CA . MET A 1 93 ? -18.325 -1.003 24.765 1.00 96.06 93 MET A CA 1
ATOM 649 C C . MET A 1 93 ? -18.441 -2.524 24.891 1.00 96.06 93 MET A C 1
ATOM 651 O O . MET A 1 93 ? -17.508 -3.193 25.332 1.00 96.06 93 MET A O 1
ATOM 655 N N . SER A 1 94 ? -19.606 -3.086 24.580 1.00 95.56 94 SER A N 1
ATOM 656 C CA . SER A 1 94 ? -19.857 -4.523 24.726 1.00 95.56 94 SER A CA 1
ATOM 657 C C . SER A 1 94 ? -19.212 -5.354 23.624 1.00 95.56 94 SER A C 1
ATOM 659 O O . SER A 1 94 ? -18.823 -6.492 23.886 1.00 95.56 94 SER A O 1
ATOM 661 N N . ASP A 1 95 ? -19.091 -4.799 22.418 1.00 95.19 95 ASP A N 1
ATOM 662 C CA . ASP A 1 95 ? -18.377 -5.434 21.314 1.00 95.19 95 ASP A CA 1
ATOM 663 C C . ASP A 1 95 ? -17.837 -4.398 20.320 1.00 95.19 95 ASP A C 1
ATOM 665 O O . ASP A 1 95 ? -18.209 -3.224 20.354 1.00 95.19 95 ASP A O 1
ATOM 669 N N . SER A 1 96 ? -16.926 -4.835 19.454 1.00 96.06 96 SER A N 1
ATOM 670 C CA . SER A 1 96 ? -16.347 -4.023 18.388 1.00 96.06 96 SER A CA 1
ATOM 671 C C . SER A 1 96 ? -15.974 -4.906 17.195 1.00 96.06 96 SER A C 1
ATOM 673 O O . SER A 1 96 ? -15.336 -5.953 17.351 1.00 96.06 96 SER A O 1
ATOM 675 N N . ASN A 1 97 ? -16.397 -4.491 16.001 1.00 95.94 97 ASN A N 1
ATOM 676 C CA . ASN A 1 97 ? -16.148 -5.182 14.733 1.00 95.94 97 ASN A CA 1
ATOM 677 C C . ASN A 1 97 ? -15.736 -4.179 13.641 1.00 95.94 97 ASN A C 1
ATOM 679 O O . ASN A 1 97 ? -16.231 -4.193 12.511 1.00 95.94 97 ASN A O 1
ATOM 683 N N . VAL A 1 98 ? -14.800 -3.298 13.983 1.00 96.00 98 VAL A N 1
ATOM 684 C CA . VAL A 1 98 ? -14.124 -2.410 13.038 1.00 96.00 98 VAL A CA 1
ATOM 685 C C . VAL A 1 98 ? -13.434 -3.251 11.969 1.00 96.00 98 VAL A C 1
ATOM 687 O O . VAL A 1 98 ? -12.647 -4.157 12.268 1.00 96.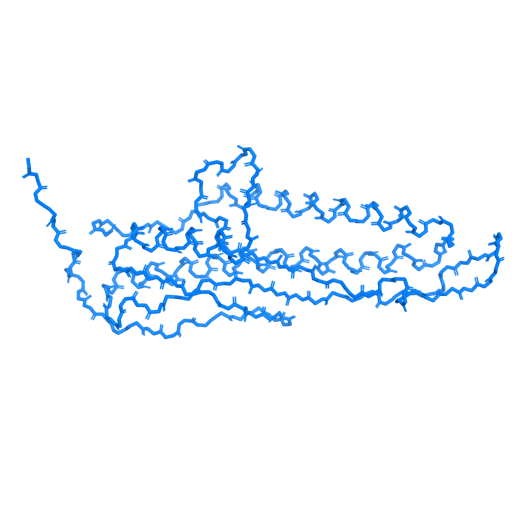00 98 VAL A O 1
ATOM 690 N N . ARG A 1 99 ? -13.720 -2.937 10.705 1.00 94.94 99 ARG A N 1
ATOM 691 C CA . ARG A 1 99 ? -13.139 -3.594 9.531 1.00 94.94 99 ARG A CA 1
ATOM 692 C C . ARG A 1 99 ? -12.437 -2.569 8.658 1.00 94.94 99 ARG A C 1
ATOM 694 O O . ARG A 1 99 ? -12.947 -1.471 8.448 1.00 94.94 99 ARG A O 1
ATOM 701 N N . ALA A 1 100 ? -11.302 -2.977 8.108 1.00 95.44 100 ALA A N 1
ATOM 702 C CA . ALA A 1 100 ? -10.590 -2.222 7.093 1.00 95.44 100 ALA A CA 1
ATOM 703 C C . ALA A 1 100 ? -10.815 -2.823 5.703 1.00 95.44 100 ALA A C 1
ATOM 705 O O . ALA A 1 100 ? -10.976 -4.037 5.543 1.00 95.44 100 ALA A O 1
ATOM 706 N N . ARG A 1 101 ? -10.792 -1.956 4.695 1.00 96.94 101 ARG A N 1
ATOM 707 C CA . ARG A 1 101 ? -10.636 -2.302 3.285 1.00 96.94 101 ARG A CA 1
ATOM 708 C C . ARG A 1 101 ? -9.232 -1.907 2.864 1.00 96.94 101 ARG A C 1
ATOM 710 O O . ARG A 1 101 ? -8.784 -0.806 3.164 1.00 96.94 101 ARG A O 1
ATOM 717 N N . PHE A 1 102 ? -8.570 -2.797 2.146 1.00 97.50 102 PHE A N 1
ATOM 718 C CA . PHE A 1 102 ? -7.192 -2.608 1.726 1.00 97.50 102 PHE A CA 1
ATOM 719 C C . PHE A 1 102 ? -7.141 -2.407 0.218 1.00 97.50 102 PHE A C 1
ATOM 721 O O . PHE A 1 102 ? -7.704 -3.217 -0.527 1.00 97.50 102 PHE A O 1
ATOM 728 N N . THR A 1 103 ? -6.469 -1.349 -0.221 1.00 97.69 103 THR A N 1
ATOM 729 C CA . THR A 1 103 ? -6.154 -1.115 -1.634 1.00 97.69 103 THR A CA 1
ATOM 730 C C . THR A 1 103 ? -4.660 -0.881 -1.766 1.00 97.69 103 THR A C 1
ATOM 732 O O . THR A 1 103 ? -4.123 -0.087 -1.010 1.00 97.69 103 THR A O 1
ATOM 735 N N . ILE A 1 104 ? -4.002 -1.547 -2.709 1.00 97.38 104 ILE A N 1
ATOM 736 C CA . ILE A 1 104 ? -2.627 -1.221 -3.100 1.00 97.38 104 ILE A CA 1
ATOM 737 C C . ILE A 1 104 ? -2.682 -0.539 -4.461 1.00 97.38 104 ILE A C 1
ATOM 739 O O . ILE A 1 104 ? -3.261 -1.097 -5.399 1.00 97.38 104 ILE A O 1
ATOM 743 N N . HIS A 1 105 ? -2.093 0.648 -4.558 1.00 96.44 105 HIS A N 1
ATOM 744 C CA . HIS A 1 105 ? -1.805 1.295 -5.831 1.00 96.44 105 HIS A CA 1
ATOM 745 C C . HIS A 1 105 ? -0.473 0.764 -6.349 1.00 96.44 105 HIS A C 1
ATOM 747 O O . HIS A 1 105 ? 0.534 0.855 -5.653 1.00 96.44 105 HIS A O 1
ATOM 753 N N . PHE A 1 106 ? -0.484 0.146 -7.530 1.00 96.50 106 PHE A N 1
ATOM 754 C CA . PHE A 1 106 ? 0.642 -0.652 -8.013 1.00 96.50 106 PHE A CA 1
ATOM 755 C C . PHE A 1 106 ? 1.017 -0.302 -9.460 1.00 96.50 106 PHE A C 1
ATOM 757 O O . PHE A 1 106 ? 0.116 -0.176 -10.298 1.00 96.50 106 PHE A O 1
ATOM 764 N N . PRO A 1 107 ? 2.312 -0.200 -9.803 1.00 95.75 107 PRO A N 1
ATOM 765 C CA . PRO A 1 107 ? 2.722 0.108 -11.166 1.00 95.75 107 PRO A CA 1
ATOM 766 C C . PRO A 1 107 ? 2.414 -1.039 -12.129 1.00 95.75 107 PRO A C 1
ATOM 768 O O . PRO A 1 107 ? 2.586 -2.222 -11.820 1.00 95.75 107 PRO A O 1
ATOM 771 N N . ARG A 1 108 ? 2.010 -0.698 -13.350 1.00 96.31 108 ARG A N 1
ATOM 772 C CA . ARG A 1 108 ? 1.876 -1.647 -14.457 1.00 96.31 108 ARG A CA 1
ATOM 773 C C . ARG A 1 108 ? 2.630 -1.137 -15.666 1.00 96.31 108 ARG A C 1
ATOM 775 O O . ARG A 1 108 ? 2.222 -0.155 -16.269 1.00 96.31 108 ARG A O 1
ATOM 782 N N . TRP A 1 109 ? 3.662 -1.870 -16.070 1.00 96.56 109 TRP A N 1
ATOM 783 C CA . TRP A 1 109 ? 4.366 -1.586 -17.313 1.00 96.56 109 TRP A CA 1
ATOM 784 C C . TRP A 1 109 ? 3.446 -1.864 -18.507 1.00 96.56 109 TRP A C 1
ATOM 786 O O . TRP A 1 109 ? 3.020 -3.005 -18.710 1.00 96.56 109 TRP A O 1
ATOM 796 N N . THR A 1 110 ? 3.088 -0.815 -19.249 1.00 96.75 110 THR A N 1
ATOM 797 C CA . THR A 1 110 ? 2.114 -0.870 -20.353 1.00 96.75 110 THR A CA 1
ATOM 798 C C . THR A 1 110 ? 2.724 -0.626 -21.726 1.00 96.75 110 THR A C 1
ATOM 800 O O . THR A 1 110 ? 2.164 -1.106 -22.712 1.00 96.75 110 THR A O 1
ATOM 803 N N . ALA A 1 111 ? 3.861 0.070 -21.813 1.00 95.00 111 ALA A N 1
ATOM 804 C CA . ALA A 1 111 ? 4.527 0.354 -23.080 1.00 95.00 111 ALA A CA 1
ATOM 805 C C . ALA A 1 111 ? 6.058 0.480 -22.932 1.00 95.00 111 ALA A C 1
ATOM 807 O O . ALA A 1 111 ? 6.533 0.906 -21.879 1.00 95.00 111 ALA A O 1
ATOM 808 N N . PRO A 1 112 ? 6.833 0.157 -23.987 1.00 94.25 112 PRO A N 1
ATOM 809 C CA . PRO A 1 112 ? 6.391 -0.360 -25.288 1.00 94.25 112 PRO A CA 1
ATOM 810 C C . PRO A 1 112 ? 6.039 -1.861 -25.265 1.00 94.25 112 PRO A C 1
ATOM 812 O O . PRO A 1 112 ? 6.412 -2.605 -24.365 1.00 94.25 112 PRO A O 1
ATOM 815 N N . ASN A 1 113 ? 5.358 -2.352 -26.311 1.00 93.69 113 ASN A N 1
ATOM 816 C CA . ASN A 1 113 ? 4.946 -3.765 -26.420 1.00 93.69 113 ASN A CA 1
ATOM 817 C C . ASN A 1 113 ? 6.116 -4.760 -26.501 1.00 93.69 113 ASN A C 1
ATOM 819 O O . ASN A 1 113 ? 5.919 -5.963 -26.312 1.00 93.69 113 ASN A O 1
ATOM 823 N N . ARG A 1 114 ? 7.320 -4.289 -26.844 1.00 93.38 114 ARG A N 1
ATOM 824 C CA . ARG A 1 114 ? 8.534 -5.102 -26.912 1.00 93.38 114 ARG A CA 1
ATOM 825 C C . ARG A 1 114 ? 9.664 -4.394 -26.193 1.00 93.38 114 ARG A C 1
ATOM 827 O O . ARG A 1 114 ? 9.982 -3.267 -26.542 1.00 93.38 114 ARG A O 1
ATOM 834 N N . VAL A 1 115 ? 10.282 -5.089 -25.250 1.00 92.38 115 VAL A N 1
ATOM 835 C CA . VAL A 1 115 ? 11.270 -4.527 -24.323 1.00 92.38 115 VAL A CA 1
ATOM 836 C C . VAL A 1 115 ? 12.512 -5.416 -24.268 1.00 92.38 115 VAL A C 1
ATOM 838 O O . VAL A 1 115 ? 12.421 -6.615 -24.578 1.00 92.38 115 VAL A O 1
ATOM 841 N N . PRO A 1 116 ? 13.687 -4.888 -23.891 1.00 92.19 116 PRO A N 1
ATOM 842 C CA . PRO A 1 116 ? 14.873 -5.713 -23.695 1.00 92.19 116 PRO A CA 1
ATOM 843 C C . PRO A 1 116 ? 14.629 -6.819 -22.661 1.00 92.19 116 PRO A C 1
ATOM 845 O O . PRO A 1 116 ? 14.123 -6.571 -21.568 1.00 92.19 116 PRO A O 1
ATOM 848 N N . LYS A 1 117 ? 15.021 -8.061 -22.973 1.00 92.06 117 LYS A N 1
ATOM 849 C CA . LYS A 1 117 ? 14.803 -9.215 -22.075 1.00 92.06 117 LYS A CA 1
ATOM 850 C C . LYS A 1 117 ? 15.420 -9.032 -20.690 1.00 92.06 117 LYS A C 1
ATOM 852 O O . LYS A 1 117 ? 14.840 -9.473 -19.705 1.00 92.06 117 LYS A O 1
ATOM 857 N N . ARG A 1 118 ? 16.598 -8.405 -20.629 1.00 91.19 118 ARG A N 1
ATOM 858 C CA . ARG A 1 118 ? 17.304 -8.124 -19.373 1.00 91.19 118 ARG A CA 1
ATOM 859 C C . ARG A 1 118 ? 16.554 -7.113 -18.515 1.00 91.19 118 ARG A C 1
ATOM 861 O O . ARG A 1 118 ? 16.396 -7.355 -17.327 1.00 91.19 118 ARG A O 1
ATOM 868 N N . LEU A 1 119 ? 16.042 -6.050 -19.135 1.00 92.25 119 LEU A N 1
ATOM 869 C CA . LEU A 1 119 ? 15.214 -5.063 -18.453 1.00 92.25 119 LEU A CA 1
ATOM 870 C C . LEU A 1 119 ? 13.922 -5.696 -17.925 1.00 92.25 119 LEU A C 1
ATOM 872 O O . LEU A 1 119 ? 13.567 -5.488 -16.774 1.00 92.25 119 LEU A O 1
ATOM 876 N N . LEU A 1 120 ? 13.269 -6.553 -18.720 1.00 94.31 120 LEU A N 1
ATOM 877 C CA . LEU A 1 120 ? 12.089 -7.297 -18.269 1.00 94.31 120 LEU A CA 1
ATOM 878 C C . LEU A 1 120 ? 12.383 -8.239 -17.095 1.00 94.31 120 LEU A C 1
ATOM 880 O O . LEU A 1 120 ? 11.537 -8.380 -16.218 1.00 94.31 120 LEU A O 1
ATOM 884 N N . ALA A 1 121 ? 13.537 -8.909 -17.083 1.00 93.81 121 ALA A N 1
ATOM 885 C CA . ALA A 1 121 ? 13.925 -9.767 -15.966 1.00 93.81 121 ALA A CA 1
ATOM 886 C C . ALA A 1 121 ? 14.108 -8.948 -14.681 1.00 93.81 121 ALA A C 1
ATOM 888 O O . ALA A 1 121 ? 13.456 -9.247 -13.689 1.00 93.81 121 ALA A O 1
ATOM 889 N N . TRP A 1 122 ? 14.883 -7.863 -14.743 1.00 93.69 122 TRP A N 1
ATOM 890 C CA . TRP A 1 122 ? 15.049 -6.942 -13.618 1.00 93.69 122 TRP A CA 1
ATOM 891 C C . TRP A 1 122 ? 13.716 -6.359 -13.136 1.00 93.69 122 TRP A C 1
ATOM 893 O O . TRP A 1 122 ? 13.436 -6.346 -11.942 1.00 93.69 122 TRP A O 1
ATOM 903 N N . TRP A 1 123 ? 12.843 -5.948 -14.057 1.00 94.69 123 TRP A N 1
ATOM 904 C CA . TRP A 1 123 ? 11.538 -5.400 -13.695 1.00 94.69 123 TRP A CA 1
ATOM 905 C C . TRP A 1 123 ? 10.651 -6.413 -12.957 1.00 94.69 123 TRP A C 1
ATOM 907 O O . TRP A 1 123 ? 9.849 -6.028 -12.111 1.00 94.69 123 TRP A O 1
ATOM 917 N N . ARG A 1 124 ? 10.782 -7.718 -13.233 1.00 95.81 124 ARG A N 1
ATOM 918 C CA . ARG A 1 124 ? 10.071 -8.747 -12.454 1.00 95.81 124 ARG A CA 1
ATOM 919 C C . ARG A 1 124 ? 10.542 -8.772 -11.006 1.00 95.81 124 ARG A C 1
ATOM 921 O O . ARG A 1 124 ? 9.692 -8.826 -10.123 1.00 95.81 124 ARG A O 1
ATOM 928 N N . ASP A 1 125 ? 11.847 -8.663 -10.782 1.00 94.38 125 ASP A N 1
ATOM 929 C CA . ASP A 1 125 ? 12.419 -8.604 -9.435 1.00 94.38 125 ASP A CA 1
ATOM 930 C C . ASP A 1 125 ? 11.956 -7.331 -8.706 1.00 94.38 125 ASP A C 1
ATOM 932 O O . ASP A 1 125 ? 11.575 -7.387 -7.538 1.00 94.38 125 ASP A O 1
ATOM 936 N N . VAL A 1 126 ? 11.889 -6.194 -9.411 1.00 92.75 126 VAL A N 1
ATOM 937 C CA . VAL A 1 126 ? 11.320 -4.937 -8.885 1.00 92.75 126 VAL A CA 1
ATOM 938 C C . VAL A 1 126 ? 9.845 -5.098 -8.512 1.00 92.75 126 VAL A C 1
ATOM 940 O O . VAL A 1 126 ? 9.439 -4.696 -7.426 1.00 92.75 126 VAL A O 1
ATOM 943 N N . VAL A 1 127 ? 9.033 -5.720 -9.369 1.00 94.44 127 VAL A N 1
ATOM 944 C CA . VAL A 1 127 ? 7.612 -5.982 -9.083 1.00 94.44 127 VAL A CA 1
ATOM 945 C C . VAL A 1 127 ? 7.444 -6.864 -7.845 1.00 94.44 127 VAL A C 1
ATOM 947 O O . VAL A 1 127 ? 6.562 -6.603 -7.027 1.00 94.44 127 VAL A O 1
ATOM 950 N N . GLU A 1 128 ? 8.264 -7.899 -7.681 1.00 94.19 128 GLU A N 1
ATOM 951 C CA . GLU A 1 128 ? 8.222 -8.744 -6.484 1.00 94.19 128 GLU A CA 1
ATOM 952 C C . GLU A 1 128 ? 8.640 -7.974 -5.231 1.00 94.19 128 GLU A C 1
ATOM 954 O O . GLU A 1 128 ? 7.943 -8.054 -4.218 1.00 94.19 128 GLU A O 1
ATOM 959 N N . PHE A 1 129 ? 9.700 -7.167 -5.324 1.00 92.50 129 PHE A N 1
ATOM 960 C CA . PHE A 1 129 ? 10.152 -6.309 -4.232 1.00 92.50 129 PHE A CA 1
ATOM 961 C C . PHE A 1 129 ? 9.046 -5.351 -3.771 1.00 92.50 129 PHE A C 1
ATOM 963 O O . PHE A 1 129 ? 8.701 -5.331 -2.589 1.00 92.50 129 PHE A O 1
ATOM 970 N N . ILE A 1 130 ? 8.447 -4.598 -4.702 1.00 93.19 130 ILE A N 1
ATOM 971 C CA . ILE A 1 130 ? 7.373 -3.645 -4.388 1.00 93.19 130 ILE A C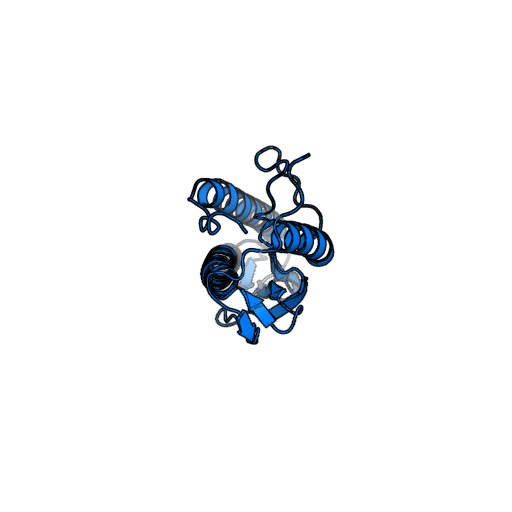A 1
ATOM 972 C C . ILE A 1 130 ? 6.174 -4.395 -3.798 1.00 93.19 130 ILE A C 1
ATOM 974 O O . ILE A 1 130 ? 5.633 -3.983 -2.777 1.00 93.19 130 ILE A O 1
ATOM 978 N N . ARG A 1 131 ? 5.766 -5.532 -4.382 1.00 95.38 131 ARG A N 1
ATOM 979 C CA . ARG A 1 131 ? 4.649 -6.339 -3.854 1.00 95.38 131 ARG A CA 1
ATOM 980 C C . ARG A 1 131 ? 4.877 -6.716 -2.393 1.00 95.38 131 ARG A C 1
ATOM 982 O O . ARG A 1 131 ? 3.944 -6.618 -1.597 1.00 95.38 131 ARG A O 1
ATOM 989 N N . ASP A 1 132 ? 6.073 -7.187 -2.063 1.00 94.69 132 ASP A N 1
ATOM 990 C CA . ASP A 1 132 ? 6.381 -7.676 -0.720 1.00 94.69 132 ASP A CA 1
ATOM 991 C C . ASP A 1 132 ? 6.443 -6.537 0.297 1.00 94.69 132 ASP A C 1
ATOM 993 O O . ASP A 1 132 ? 5.908 -6.686 1.399 1.00 94.69 132 ASP A O 1
ATOM 997 N N . HIS A 1 133 ? 6.988 -5.385 -0.102 1.00 94.06 133 HIS A N 1
ATOM 998 C CA . HIS A 1 133 ? 6.943 -4.153 0.682 1.00 94.06 133 HIS A CA 1
ATOM 999 C C . HIS A 1 133 ? 5.492 -3.735 0.987 1.00 94.06 133 HIS A C 1
ATOM 1001 O O . HIS A 1 133 ? 5.093 -3.649 2.151 1.00 94.06 133 HIS A O 1
ATOM 1007 N N . GLU A 1 134 ? 4.640 -3.617 -0.036 1.00 95.50 134 GLU A N 1
ATOM 1008 C CA . GLU A 1 134 ? 3.233 -3.239 0.158 1.00 95.50 134 GLU A CA 1
ATOM 1009 C C . GLU A 1 134 ? 2.447 -4.274 0.980 1.00 95.50 134 GLU A C 1
ATOM 1011 O O . GLU A 1 134 ? 1.588 -3.936 1.802 1.00 95.50 134 GLU A O 1
ATOM 1016 N N . ALA A 1 135 ? 2.746 -5.566 0.818 1.00 96.50 135 ALA A N 1
ATOM 1017 C CA . ALA A 1 135 ? 2.151 -6.624 1.632 1.00 96.50 135 ALA A CA 1
ATOM 1018 C C . ALA A 1 135 ? 2.539 -6.513 3.122 1.00 96.50 135 ALA A C 1
ATOM 1020 O O . ALA A 1 135 ? 1.746 -6.894 4.000 1.00 96.50 135 ALA A O 1
ATOM 1021 N N . GLY A 1 136 ? 3.715 -5.958 3.424 1.00 96.75 136 GLY A N 1
ATOM 1022 C CA . GLY A 1 136 ? 4.150 -5.609 4.775 1.00 96.75 136 GLY A CA 1
ATOM 1023 C C . GLY A 1 136 ? 3.219 -4.594 5.438 1.00 96.75 136 GLY A C 1
ATOM 1024 O O . GLY A 1 136 ? 2.665 -4.873 6.510 1.00 96.75 136 GLY A O 1
ATOM 1025 N N . HIS A 1 137 ? 2.919 -3.486 4.759 1.00 97.06 137 HIS A N 1
ATOM 1026 C CA . HIS A 1 137 ? 1.960 -2.482 5.240 1.00 97.06 137 HIS A CA 1
ATOM 1027 C C . HIS A 1 137 ? 0.56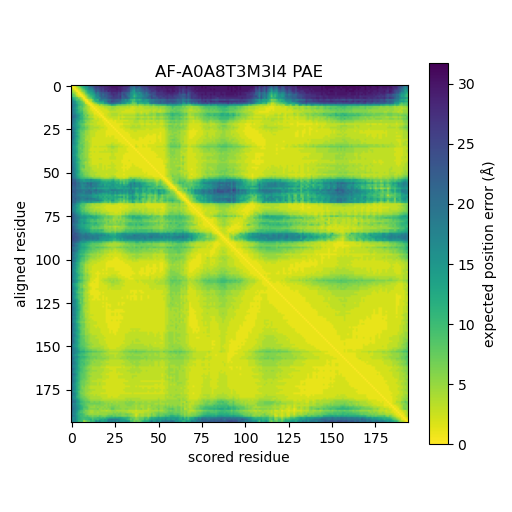4 -3.049 5.504 1.00 97.06 137 HIS A C 1
ATOM 1029 O O . HIS A 1 137 ? -0.106 -2.686 6.484 1.00 97.06 137 HIS A O 1
ATOM 1035 N N . ILE A 1 138 ? 0.107 -3.968 4.651 1.00 97.88 138 ILE A N 1
ATOM 1036 C CA . ILE A 1 138 ? -1.169 -4.664 4.845 1.00 97.88 138 ILE A CA 1
ATOM 1037 C C . ILE A 1 138 ? -1.130 -5.546 6.094 1.00 97.88 138 ILE A C 1
ATOM 1039 O O . ILE A 1 138 ? -2.106 -5.599 6.850 1.00 97.88 138 ILE A O 1
ATOM 1043 N N . THR A 1 139 ? -0.010 -6.222 6.342 1.00 98.31 139 THR A N 1
ATOM 1044 C CA . THR A 1 139 ? 0.179 -7.057 7.535 1.00 98.31 139 THR A CA 1
ATOM 1045 C C . THR A 1 139 ? 0.110 -6.221 8.813 1.00 98.31 139 THR A C 1
ATOM 1047 O O . THR A 1 139 ? -0.633 -6.580 9.735 1.00 98.31 139 THR A O 1
ATOM 1050 N N . ILE A 1 140 ? 0.789 -5.072 8.840 1.00 98.00 140 ILE A N 1
ATOM 1051 C CA . ILE A 1 140 ? 0.746 -4.111 9.953 1.00 98.00 140 ILE A CA 1
ATOM 1052 C C . ILE A 1 140 ? -0.689 -3.635 10.181 1.00 98.00 140 ILE A C 1
ATOM 1054 O O . ILE A 1 140 ? -1.232 -3.765 11.281 1.00 98.00 140 ILE A O 1
ATOM 1058 N N . SER A 1 141 ? -1.355 -3.176 9.123 1.00 97.75 141 SER A N 1
ATOM 1059 C CA . SER A 1 141 ? -2.717 -2.645 9.217 1.00 97.75 141 SER A CA 1
ATOM 1060 C C . SER A 1 141 ? -3.703 -3.677 9.770 1.00 97.75 141 SER A C 1
ATOM 1062 O O . SER A 1 141 ? -4.507 -3.363 10.649 1.00 97.75 141 SER A O 1
ATOM 1064 N N . ARG A 1 142 ? -3.610 -4.942 9.339 1.00 97.75 142 ARG A N 1
ATOM 1065 C CA . ARG A 1 142 ? -4.432 -6.047 9.871 1.00 97.75 142 ARG A CA 1
ATOM 1066 C C . ARG A 1 142 ? -4.209 -6.282 11.356 1.00 97.75 142 ARG A C 1
ATOM 1068 O O . ARG A 1 142 ? -5.181 -6.435 12.101 1.00 97.75 142 ARG A O 1
ATOM 1075 N N . ALA A 1 143 ? -2.950 -6.318 11.784 1.00 98.31 143 ALA A N 1
ATOM 1076 C CA . ALA A 1 143 ? -2.611 -6.488 13.190 1.00 98.31 143 ALA A CA 1
ATOM 1077 C C . ALA A 1 143 ? -3.189 -5.340 14.033 1.00 98.31 143 ALA A C 1
ATOM 1079 O O . ALA A 1 143 ? -3.801 -5.582 15.076 1.00 98.31 143 ALA A O 1
ATOM 1080 N N . HIS A 1 144 ? -3.092 -4.108 13.534 1.00 97.69 144 HIS A N 1
ATOM 1081 C CA . HIS A 1 144 ? -3.634 -2.925 14.195 1.00 97.69 144 HIS A CA 1
ATOM 1082 C C . HIS A 1 144 ? -5.165 -2.912 14.246 1.00 97.69 144 HIS A C 1
ATOM 1084 O O . HIS A 1 144 ? -5.718 -2.560 15.284 1.00 97.69 144 HIS A O 1
ATOM 1090 N N . VAL A 1 145 ? -5.872 -3.336 13.194 1.00 97.31 145 VAL A N 1
ATOM 1091 C CA . VAL A 1 145 ? -7.344 -3.473 13.235 1.00 97.31 145 VAL A CA 1
ATOM 1092 C C . VAL A 1 145 ? -7.768 -4.503 14.282 1.00 97.31 145 VAL A C 1
ATOM 1094 O O . VAL A 1 145 ? -8.697 -4.269 15.057 1.00 97.31 145 VAL A O 1
ATOM 1097 N N . LYS A 1 146 ? -7.075 -5.646 14.350 1.00 97.88 146 LYS A N 1
ATOM 1098 C CA . LYS A 1 146 ? -7.345 -6.668 15.370 1.00 97.88 146 LYS A CA 1
ATOM 1099 C C . LYS A 1 146 ? -7.132 -6.113 16.780 1.00 97.88 146 LYS A C 1
ATOM 1101 O O . LYS A 1 146 ? -7.949 -6.375 17.661 1.00 97.88 146 LYS A O 1
ATOM 1106 N N . ARG A 1 147 ? -6.062 -5.340 16.981 1.00 97.88 147 ARG A N 1
ATOM 1107 C CA . ARG A 1 147 ? -5.758 -4.692 18.260 1.00 97.88 147 ARG A CA 1
ATOM 1108 C C . ARG A 1 147 ? -6.814 -3.659 18.645 1.00 97.88 147 ARG A C 1
ATOM 1110 O O . ARG A 1 147 ? -7.280 -3.706 19.773 1.00 97.88 147 ARG A O 1
ATOM 1117 N N . LEU A 1 148 ? -7.255 -2.809 17.716 1.00 97.50 148 LEU A N 1
ATOM 1118 C CA . LEU A 1 148 ? -8.306 -1.822 17.983 1.00 97.50 148 LEU A CA 1
ATOM 1119 C C . LEU A 1 148 ? -9.589 -2.480 18.502 1.00 97.50 148 LEU A C 1
ATOM 1121 O O . LEU A 1 148 ? -10.125 -2.060 19.520 1.00 97.50 148 LEU A O 1
ATOM 1125 N N . ASN A 1 149 ? -10.052 -3.542 17.838 1.00 97.94 149 ASN A N 1
ATOM 1126 C CA . ASN A 1 149 ? -11.244 -4.272 18.276 1.00 97.94 149 ASN A CA 1
ATOM 1127 C C . ASN A 1 149 ? -11.079 -4.867 19.685 1.00 97.94 149 ASN A C 1
ATOM 1129 O O . ASN A 1 149 ? -12.024 -4.867 20.473 1.00 97.94 149 ASN A O 1
ATOM 1133 N N . ALA A 1 150 ? -9.883 -5.368 20.010 1.00 98.06 150 ALA A N 1
ATOM 1134 C CA . ALA A 1 150 ? -9.583 -5.893 21.339 1.00 98.06 150 ALA A CA 1
ATOM 1135 C C . ALA A 1 150 ? -9.544 -4.787 22.405 1.00 98.06 150 ALA A C 1
ATOM 1137 O O . ALA A 1 150 ? -10.119 -4.972 23.472 1.00 98.06 150 ALA A O 1
ATOM 1138 N N . ASP A 1 151 ? -8.919 -3.648 22.100 1.00 97.50 151 ASP A N 1
ATOM 1139 C CA . ASP A 1 151 ? -8.782 -2.513 23.019 1.00 97.50 151 ASP A CA 1
ATOM 1140 C C . ASP A 1 151 ? -10.133 -1.822 23.281 1.00 97.50 151 ASP A C 1
ATOM 1142 O O . ASP A 1 151 ? -10.370 -1.320 24.379 1.00 97.50 151 ASP A O 1
ATOM 1146 N N . LEU A 1 152 ? -11.031 -1.802 22.288 1.00 96.69 152 LEU A N 1
ATOM 1147 C CA . LEU A 1 152 ? -12.377 -1.247 22.442 1.00 96.69 152 LEU A CA 1
ATOM 1148 C C . LEU A 1 152 ? -13.289 -2.167 23.260 1.00 96.69 152 LEU A C 1
ATOM 1150 O O . LEU A 1 152 ? -14.110 -1.682 24.033 1.00 96.69 152 LEU A O 1
ATOM 1154 N N . ARG A 1 153 ? -13.167 -3.491 23.135 1.00 96.88 153 ARG A N 1
ATOM 1155 C CA . ARG A 1 153 ? -14.059 -4.419 23.839 1.00 96.88 153 ARG A CA 1
ATOM 1156 C C . ARG A 1 153 ? -13.882 -4.322 25.359 1.00 96.88 153 ARG A C 1
ATOM 1158 O O . ARG A 1 153 ? -12.825 -4.614 25.906 1.00 96.88 153 ARG A O 1
ATOM 1165 N N . GLY A 1 154 ? -14.965 -3.984 26.051 1.00 94.62 154 GLY A N 1
ATOM 1166 C CA . GLY A 1 154 ? -15.034 -3.854 27.507 1.00 94.62 154 GLY A CA 1
ATOM 1167 C C . GLY A 1 154 ? -14.529 -2.517 28.053 1.00 94.62 154 GLY A C 1
ATOM 1168 O O . GLY A 1 154 ? -14.694 -2.262 29.245 1.00 94.62 154 GLY A O 1
ATOM 1169 N N . ALA A 1 155 ? -13.953 -1.651 27.216 1.00 96.94 155 ALA A N 1
ATOM 1170 C CA . ALA A 1 155 ? -13.550 -0.318 27.644 1.00 96.94 155 ALA A CA 1
ATOM 1171 C C . ALA A 1 155 ? -14.770 0.585 27.882 1.00 96.94 155 ALA A C 1
ATOM 1173 O O . ALA A 1 155 ? -15.874 0.346 27.376 1.00 96.94 155 ALA A O 1
ATOM 1174 N N . LYS A 1 156 ? -14.584 1.636 28.684 1.00 96.94 156 LYS A N 1
ATOM 1175 C CA . LYS A 1 156 ? -15.645 2.613 28.930 1.00 96.94 156 LYS A CA 1
ATOM 1176 C C . LYS A 1 156 ? -15.911 3.429 27.672 1.00 96.94 156 LYS A C 1
ATOM 1178 O O . LYS A 1 156 ? -14.986 3.758 26.931 1.00 96.94 156 LYS A O 1
ATOM 1183 N N . CYS A 1 157 ? -17.164 3.824 27.469 1.00 95.38 157 CYS A N 1
ATOM 1184 C CA . CYS A 1 157 ? -17.537 4.623 26.299 1.00 95.38 157 CYS A CA 1
ATOM 1185 C C . CYS A 1 157 ? -16.796 5.974 26.253 1.00 95.38 157 CYS A C 1
ATOM 1187 O O . CYS A 1 157 ? -16.410 6.424 25.178 1.00 95.38 157 CYS A O 1
ATOM 1189 N N . GLU A 1 158 ? -16.525 6.587 27.414 1.00 95.00 158 GLU A N 1
ATOM 1190 C CA . GLU A 1 158 ? -15.758 7.842 27.512 1.00 95.00 158 GLU A CA 1
ATOM 1191 C C . GLU A 1 158 ? -14.310 7.715 26.997 1.00 95.00 158 GLU A C 1
ATOM 1193 O O . GLU A 1 158 ? -13.731 8.691 26.516 1.00 95.00 158 GLU A O 1
ATOM 1198 N N . ASP A 1 159 ? -13.748 6.502 27.013 1.00 95.75 159 ASP A N 1
ATOM 1199 C CA . ASP A 1 159 ? -12.369 6.239 26.606 1.00 95.75 159 ASP A CA 1
ATOM 1200 C C . ASP A 1 159 ? -12.217 5.979 25.102 1.00 95.75 159 ASP A C 1
ATOM 1202 O O . ASP A 1 159 ? -11.092 6.070 24.596 1.00 95.75 159 ASP A O 1
ATOM 1206 N N . ALA A 1 160 ? -13.307 5.692 24.376 1.00 94.12 160 ALA A N 1
ATOM 1207 C CA . ALA A 1 160 ? -13.293 5.245 22.977 1.00 94.12 160 ALA A CA 1
ATOM 1208 C C . ALA A 1 160 ? -12.468 6.170 22.071 1.00 94.12 160 ALA A C 1
ATOM 1210 O O . ALA A 1 160 ? -11.544 5.734 21.384 1.00 94.12 160 ALA A O 1
ATOM 1211 N N . ASN A 1 161 ? -12.716 7.476 22.161 1.00 94.12 161 ASN A N 1
ATOM 1212 C CA . ASN A 1 161 ? -11.991 8.485 21.393 1.00 94.12 161 ASN A CA 1
ATOM 1213 C C . ASN A 1 161 ? -10.491 8.507 21.713 1.00 94.12 161 ASN A C 1
ATOM 1215 O O . ASN A 1 161 ? -9.660 8.730 20.833 1.00 94.12 161 ASN A O 1
ATOM 1219 N N . SER A 1 162 ? -10.120 8.279 22.974 1.00 97.19 162 SER A N 1
ATOM 1220 C CA . SER A 1 162 ? -8.712 8.221 23.370 1.00 97.19 162 SER A CA 1
ATOM 1221 C C . SER A 1 162 ? -8.028 6.955 22.844 1.00 97.19 162 SER A C 1
ATOM 1223 O O . SER A 1 162 ? -6.877 7.024 22.413 1.00 97.19 162 SER A O 1
ATOM 1225 N N . ILE A 1 163 ? -8.742 5.824 22.835 1.00 97.25 163 ILE A N 1
ATOM 1226 C CA . ILE A 1 163 ? -8.272 4.542 22.297 1.00 97.25 163 ILE A CA 1
ATOM 1227 C C . ILE A 1 163 ? -8.041 4.673 20.795 1.00 97.25 163 ILE A C 1
ATOM 1229 O O . ILE A 1 163 ? -6.940 4.384 20.333 1.00 97.25 163 ILE A O 1
ATOM 1233 N N . ILE A 1 164 ? -9.025 5.188 20.053 1.00 95.25 164 ILE A N 1
ATOM 1234 C CA . ILE A 1 164 ? -8.935 5.380 18.600 1.00 95.25 164 ILE A CA 1
ATOM 1235 C C . ILE A 1 164 ? -7.780 6.324 18.249 1.00 95.25 164 ILE A C 1
ATOM 1237 O O . ILE A 1 164 ? -6.987 6.007 17.369 1.00 95.25 164 ILE A O 1
ATOM 1241 N N . ARG A 1 165 ? -7.604 7.443 18.966 1.00 96.12 165 ARG A N 1
ATOM 1242 C CA . ARG A 1 165 ? -6.465 8.349 18.723 1.00 96.12 165 ARG A CA 1
ATOM 1243 C C . ARG A 1 165 ? -5.115 7.669 18.942 1.00 96.12 165 ARG A C 1
ATOM 1245 O O . ARG A 1 165 ? -4.243 7.769 18.084 1.00 96.12 165 ARG A O 1
ATOM 1252 N N . ARG A 1 166 ? -4.939 6.961 20.065 1.00 97.94 166 ARG A N 1
ATOM 1253 C CA . ARG A 1 166 ? -3.690 6.229 20.346 1.00 97.94 166 ARG A CA 1
ATOM 1254 C C . ARG A 1 166 ? -3.434 5.137 19.315 1.00 97.94 166 ARG A C 1
ATOM 1256 O O . ARG A 1 166 ? -2.302 4.967 18.878 1.00 97.94 166 ARG A O 1
ATOM 1263 N N . TRP A 1 167 ? -4.477 4.414 18.919 1.00 96.62 167 TRP A N 1
ATOM 1264 C CA . TRP A 1 167 ? -4.396 3.402 17.875 1.00 96.62 167 TRP A CA 1
ATOM 1265 C C . TRP A 1 167 ? -3.980 4.003 16.530 1.00 96.62 167 TRP A C 1
ATOM 1267 O O . TRP A 1 167 ? -3.081 3.462 15.893 1.00 96.62 167 TRP A O 1
ATOM 1277 N N . SER A 1 168 ? -4.592 5.119 16.124 1.00 95.75 168 SER A N 1
ATOM 1278 C CA . SER A 1 168 ? -4.288 5.796 14.861 1.00 95.75 168 SER A CA 1
ATOM 1279 C C . SER A 1 168 ? -2.839 6.269 14.825 1.00 95.75 168 SER A C 1
ATOM 1281 O O . SER A 1 168 ? -2.156 6.044 13.830 1.00 95.75 168 SER A O 1
ATOM 1283 N N . GLN A 1 169 ? -2.357 6.871 15.918 1.00 97.06 169 GLN A N 1
ATOM 1284 C CA . GLN A 1 169 ? -0.955 7.266 16.037 1.00 97.06 169 GLN A CA 1
ATOM 1285 C C . GLN A 1 169 ? -0.038 6.044 15.953 1.00 97.06 169 GLN A C 1
ATOM 1287 O O . GLN A 1 169 ? 0.869 6.015 15.134 1.00 97.06 169 GLN A O 1
ATOM 1292 N N . GLY A 1 170 ? -0.329 4.995 16.727 1.00 97.69 170 GLY A N 1
ATOM 1293 C CA . GLY A 1 170 ? 0.486 3.783 16.724 1.00 97.69 170 GLY A CA 1
ATOM 1294 C C . GLY A 1 170 ? 0.504 3.065 15.372 1.00 97.69 170 GLY A C 1
ATOM 1295 O O . GLY A 1 170 ? 1.521 2.479 15.021 1.00 97.69 170 GLY A O 1
ATOM 1296 N N . LEU A 1 171 ? -0.596 3.094 14.610 1.00 96.12 171 LEU A N 1
ATOM 1297 C CA . LEU A 1 171 ? -0.617 2.594 13.235 1.00 96.12 171 LEU A CA 1
ATOM 1298 C C . LEU A 1 171 ? 0.294 3.443 12.346 1.00 96.12 171 LEU A C 1
ATOM 1300 O O . LEU A 1 171 ? 1.132 2.880 11.653 1.00 96.12 171 LEU A O 1
ATOM 1304 N N . SER A 1 172 ? 0.163 4.770 12.392 1.00 93.88 172 SER A N 1
ATOM 1305 C CA . SER A 1 172 ? 1.012 5.677 11.612 1.00 93.88 172 SER A CA 1
ATOM 1306 C C . SER A 1 172 ? 2.498 5.485 11.921 1.00 93.88 172 SER A C 1
ATOM 1308 O O . SER A 1 172 ? 3.300 5.392 10.998 1.00 93.88 172 SER A O 1
ATOM 1310 N N . ASP A 1 173 ? 2.862 5.384 13.200 1.00 95.38 173 ASP A N 1
ATOM 1311 C CA . ASP A 1 173 ? 4.247 5.181 13.634 1.00 95.38 173 ASP A CA 1
ATOM 1312 C C . ASP A 1 173 ? 4.794 3.842 13.125 1.00 95.38 173 ASP A C 1
ATOM 1314 O O . ASP A 1 173 ? 5.923 3.776 12.645 1.00 95.38 173 ASP A O 1
ATOM 1318 N N . ALA A 1 174 ? 3.985 2.778 13.186 1.00 96.69 174 ALA A N 1
ATOM 1319 C CA . ALA A 1 174 ? 4.376 1.458 12.703 1.00 96.69 174 ALA A CA 1
ATOM 1320 C C . ALA A 1 174 ? 4.575 1.421 11.180 1.00 96.69 174 ALA A C 1
ATOM 1322 O O . ALA A 1 174 ? 5.495 0.747 10.723 1.00 96.69 174 ALA A O 1
ATOM 1323 N N . GLN A 1 175 ? 3.749 2.138 10.407 1.00 94.19 175 GLN A N 1
ATOM 1324 C CA . GLN A 1 175 ? 3.926 2.242 8.954 1.00 94.19 175 GLN A CA 1
ATOM 1325 C C . GLN A 1 175 ? 5.219 2.987 8.609 1.00 94.19 175 GLN A C 1
ATOM 1327 O O . GLN A 1 175 ? 6.054 2.447 7.892 1.00 94.19 175 GLN A O 1
ATOM 1332 N N . SER A 1 176 ? 5.438 4.165 9.200 1.00 91.19 176 SER A N 1
ATOM 1333 C CA . SER A 1 176 ? 6.650 4.956 8.955 1.00 91.19 176 SER A CA 1
ATOM 1334 C C . SER A 1 176 ? 7.928 4.227 9.386 1.00 91.19 176 SER A C 1
ATOM 1336 O O . SER A 1 176 ? 8.960 4.325 8.726 1.00 91.19 176 SER A O 1
ATOM 1338 N N . GLU A 1 177 ? 7.885 3.495 10.503 1.00 93.19 177 GLU A N 1
ATOM 1339 C CA . GLU A 1 177 ? 9.023 2.698 10.969 1.00 93.19 177 GLU A CA 1
ATOM 1340 C C . GLU A 1 177 ? 9.314 1.519 10.037 1.00 93.19 177 GLU A C 1
ATOM 1342 O O . GLU A 1 177 ? 10.480 1.197 9.799 1.00 93.19 177 GLU A O 1
ATOM 1347 N N . TYR A 1 178 ? 8.270 0.885 9.495 1.00 93.69 178 TYR A N 1
ATOM 1348 C CA . TYR A 1 178 ? 8.423 -0.179 8.511 1.00 93.69 178 TYR A CA 1
ATOM 1349 C C . TYR A 1 178 ? 9.146 0.327 7.261 1.00 93.69 178 TYR A C 1
ATOM 1351 O O . TYR A 1 178 ? 10.152 -0.271 6.878 1.00 93.69 178 TYR A O 1
ATOM 1359 N N . ASP A 1 179 ? 8.732 1.471 6.714 1.00 90.31 179 ASP A N 1
ATOM 1360 C CA . ASP A 1 179 ? 9.399 2.081 5.557 1.00 90.31 179 ASP A CA 1
ATOM 1361 C C . ASP A 1 179 ? 10.854 2.405 5.849 1.00 90.31 179 ASP A C 1
ATOM 1363 O O . ASP A 1 179 ? 11.752 2.019 5.099 1.00 90.31 179 ASP A O 1
ATOM 1367 N N . ARG A 1 180 ? 11.113 3.037 6.999 1.00 88.75 180 ARG A N 1
ATOM 1368 C CA . ARG A 1 180 ? 12.468 3.394 7.431 1.00 88.75 180 ARG A CA 1
ATOM 1369 C C . ARG A 1 180 ? 13.397 2.178 7.491 1.00 88.75 180 ARG A C 1
ATOM 1371 O O . ARG A 1 180 ? 14.590 2.301 7.202 1.00 88.75 180 ARG A O 1
ATOM 1378 N N . LEU A 1 181 ? 12.893 1.019 7.916 1.00 90.75 181 LEU A N 1
ATOM 1379 C CA . LEU A 1 181 ? 13.664 -0.225 8.002 1.00 90.75 181 LEU A CA 1
ATOM 1380 C C . LEU A 1 181 ? 13.803 -0.918 6.643 1.00 90.75 181 LEU A C 1
ATOM 1382 O O . LEU A 1 181 ? 14.898 -1.364 6.299 1.00 90.75 181 LEU A O 1
ATOM 1386 N N . GLU A 1 182 ? 12.728 -1.009 5.863 1.00 87.62 182 GLU A N 1
ATOM 1387 C CA . GLU A 1 182 ? 12.752 -1.603 4.521 1.00 87.62 182 GLU A CA 1
ATOM 1388 C C . GLU A 1 182 ? 13.660 -0.817 3.572 1.00 87.62 182 GLU A C 1
ATOM 1390 O O . GLU A 1 182 ? 14.381 -1.414 2.777 1.00 87.62 182 GLU A O 1
ATOM 1395 N N . TYR A 1 183 ? 13.732 0.508 3.708 1.00 83.44 183 TYR A N 1
ATOM 1396 C CA . TYR A 1 183 ? 14.561 1.356 2.846 1.00 83.44 183 TYR A CA 1
ATOM 1397 C C . TYR A 1 183 ? 16.065 1.220 3.114 1.00 83.44 183 TYR A C 1
ATOM 1399 O O . TYR A 1 183 ? 16.881 1.725 2.340 1.00 83.44 183 TYR A O 1
ATOM 1407 N N . GLN A 1 184 ? 16.456 0.500 4.164 1.00 84.88 184 GLN A N 1
ATOM 1408 C CA . GLN A 1 184 ? 17.849 0.107 4.392 1.00 84.88 184 GLN A CA 1
ATOM 1409 C C . GLN A 1 184 ? 18.217 -1.186 3.652 1.00 84.88 184 GLN A C 1
ATOM 1411 O O . GLN A 1 184 ? 19.395 -1.542 3.595 1.00 84.88 184 GLN A O 1
ATOM 1416 N N . LYS A 1 185 ? 17.235 -1.910 3.103 1.00 84.94 185 LYS A N 1
ATOM 1417 C CA . LYS A 1 185 ? 17.477 -3.128 2.330 1.00 84.94 185 LYS A CA 1
ATOM 1418 C C . LYS A 1 185 ? 17.894 -2.786 0.897 1.00 84.94 185 LYS A C 1
ATOM 1420 O O . LYS A 1 185 ? 17.463 -1.763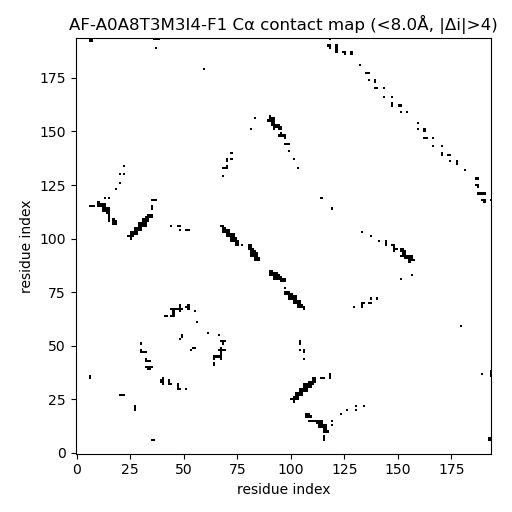 0.359 1.00 84.94 185 LYS A O 1
ATOM 1425 N N . PRO A 1 186 ? 18.724 -3.639 0.269 1.00 84.62 186 PRO A N 1
ATOM 1426 C CA . PRO A 1 186 ? 19.120 -3.441 -1.116 1.00 84.62 186 PRO A CA 1
ATOM 1427 C C . PRO A 1 186 ? 17.903 -3.522 -2.041 1.00 84.62 186 PRO A C 1
ATOM 1429 O O . PRO A 1 186 ? 17.069 -4.419 -1.910 1.00 84.62 186 PRO A O 1
ATOM 1432 N N . TRP A 1 187 ? 17.835 -2.588 -2.985 1.00 83.31 187 TRP A N 1
ATOM 1433 C CA . TRP A 1 187 ? 16.891 -2.630 -4.096 1.00 83.31 187 TRP A CA 1
ATOM 1434 C C . TRP A 1 187 ? 17.391 -3.611 -5.169 1.00 83.31 187 TRP A C 1
ATOM 1436 O O . TRP A 1 187 ? 18.600 -3.840 -5.256 1.00 83.31 187 TRP A O 1
ATOM 1446 N N . PRO A 1 188 ? 16.514 -4.194 -6.007 1.00 89.50 188 PRO A N 1
ATOM 1447 C CA . PRO A 1 188 ? 16.958 -4.956 -7.167 1.00 89.50 188 PRO A CA 1
ATOM 1448 C C . PRO A 1 188 ? 17.884 -4.128 -8.071 1.00 89.50 188 PRO A C 1
ATOM 1450 O O . PRO A 1 188 ? 17.483 -3.111 -8.640 1.00 89.50 188 PRO A O 1
ATOM 1453 N N . GLU A 1 189 ? 19.131 -4.578 -8.208 1.00 88.19 189 GLU A N 1
ATOM 1454 C CA . GLU A 1 189 ? 20.168 -3.870 -8.962 1.00 88.19 189 GLU A CA 1
ATOM 1455 C C . GLU A 1 189 ? 19.852 -3.855 -10.467 1.00 88.19 189 GLU A C 1
ATOM 1457 O O . GLU A 1 189 ? 19.614 -4.920 -11.054 1.00 88.19 189 GLU A O 1
ATOM 1462 N N . PRO A 1 190 ? 19.857 -2.678 -11.120 1.00 85.94 190 PRO A N 1
ATOM 1463 C CA . PRO A 1 190 ? 19.572 -2.582 -12.540 1.00 85.94 190 PRO A CA 1
ATOM 1464 C C . PRO A 1 190 ? 20.658 -3.261 -13.387 1.00 85.94 190 PRO A C 1
ATOM 1466 O O . PRO A 1 190 ? 21.837 -3.298 -13.019 1.00 85.94 190 PRO A O 1
ATOM 1469 N N . PRO A 1 191 ? 20.298 -3.797 -14.564 1.00 80.69 191 PRO A N 1
ATOM 1470 C CA . PRO A 1 191 ? 21.275 -4.390 -15.460 1.00 80.69 191 PRO A CA 1
ATOM 1471 C C . PRO A 1 191 ? 22.199 -3.307 -16.036 1.00 80.69 191 PRO A C 1
ATOM 1473 O O . PRO A 1 191 ? 21.738 -2.282 -16.523 1.00 80.69 191 PRO A O 1
ATOM 1476 N N . PHE A 1 192 ? 23.511 -3.562 -16.055 1.00 73.94 192 PHE A N 1
ATOM 1477 C CA . PHE A 1 192 ? 24.490 -2.631 -16.629 1.00 73.94 192 PHE A CA 1
ATOM 1478 C C . PHE A 1 192 ? 24.179 -2.293 -18.100 1.00 73.94 192 PHE A C 1
ATOM 1480 O O . PHE A 1 192 ? 24.017 -3.203 -18.924 1.00 73.94 192 PHE A O 1
ATOM 1487 N N . GLY A 1 193 ? 24.174 -0.997 -18.429 1.00 65.69 193 GLY A N 1
ATOM 1488 C CA . GLY A 1 193 ? 23.989 -0.486 -19.793 1.00 65.69 193 GLY A CA 1
ATOM 1489 C C . GLY A 1 193 ? 22.533 -0.379 -20.263 1.00 65.69 193 GLY A C 1
ATOM 1490 O O . GLY A 1 193 ? 22.302 -0.485 -21.471 1.00 65.69 193 GLY A O 1
ATOM 1491 N N . TYR A 1 194 ? 21.588 -0.207 -19.333 1.00 56.97 194 TYR A N 1
ATOM 1492 C CA . TYR A 1 194 ? 20.167 0.073 -19.575 1.00 56.97 194 TYR A CA 1
ATOM 1493 C C . TYR A 1 194 ? 19.666 1.205 -18.687 1.00 56.97 194 TYR A C 1
ATOM 1495 O O . TYR A 1 194 ? 20.288 1.428 -17.626 1.00 56.97 194 TYR A O 1
#

Foldseek 3Di:
DPDDDDQDLVQPKDFADWDDDDQPQAAEAEFEAEDQDPVRRLVSLQVRLCVVPNDDDDPVQPPPSLSSKAKDKDWDPQVVQWDWDDDDPPIAGQFGDTDIHIYMYAYTHDDDRMYRPQQSVLVVQQRVLSSVLNSVLVVLVVVLSVVLRVVRHGHGPVCNVVSVVVSVVVSVVVNVVSCVVSVVDDHRDHDPRD

Radius of gyration: 21.78 Å; Cα contacts (8 Å, |Δi|>4): 274; chains: 1; bounding box: 56×26×63 Å

Solvent-accessible surface area (backbone atoms only — not comparable to full-atom values): 11145 Å² total; per-residue (Å²): 136,85,71,85,72,69,69,56,55,87,71,37,74,36,73,60,65,89,78,80,85,88,54,91,91,45,46,78,46,74,41,68,22,42,48,75,39,54,64,44,36,48,50,30,37,32,55,38,11,38,73,74,66,43,84,85,82,57,89,91,50,77,94,60,56,83,72,28,50,42,61,46,79,44,70,64,71,57,70,84,27,47,43,73,41,76,62,76,95,63,22,24,18,71,38,44,66,58,58,76,47,43,36,33,42,38,81,30,77,70,33,55,66,59,34,36,40,60,59,54,53,45,49,51,51,41,51,52,52,54,52,54,54,41,48,48,51,50,52,52,51,52,54,48,44,56,46,50,28,56,65,44,39,67,32,45,57,87,48,48,66,59,51,53,52,52,49,53,50,53,49,53,52,51,49,56,51,46,49,63,56,56,71,72,51,86,71,77,74,76,63,90,76,76

pLDDT: mean 88.49, std 13.04, range [37.34, 98.31]